Protein AF-A0A4Q4XWV5-F1 (afdb_monomer_lite)

pLDDT: mean 84.49, std 15.53, range [29.56, 97.56]

Sequence (227 aa):
MAELSQPHAQYDTQNEVMWFICVQKEPSWDQDRFQHEYQTVHANLTRVGHQHSGLPLNYVQFGAMDLPDPSNPGGDTGDGPWDFITGLHWPSTSVIWKSFQNPAYRETAGKHIFCRLDQKGVLAKRVGALGVVTERFVEHGNFVIHVFHRRGAEGDEVSAAWVEGRVKIVEGWTKRGGGPVRQYSVWKDITPEDTGAFFKDTQFTGGSWRLFTAVERDIGYIRRERT

Radius of gyration: 18.67 Å; chains: 1; bounding box: 42×53×62 Å

Secondary structure (DSSP, 8-state):
----PPP-SSS-SSS-EEEEEEE---TTS-HHHHHIIIIIIIHHHHHHHHHHH--SSEEEEEE--PPPBTTB-S--SSS---SEEEEEEES-HHHHHHHHH-HHHHHHTTS---S-SS-EEEEEEEEEEES-TT-SS--TTEEEEEEEEE--STT----HHHHHHHHHHHHHHHHTT-S-EEEEEEEEE---S-HHHHTTTSGGGGSB-SSEEEEEEEEEE------

Foldseek 3Di:
DDDPDDDDPQWDQAFKKKWKWQFAADPPDDPVLLCCLAVPVVVVVQVVVCVVPVPDVDKDKAQDDDDADPVCRDDPVVPDGGGIMMITIHRILVVVLVVLVDPVCLVCFPVDDNGDLAIEIFIWGWDDKDAPPPDPDADPQKDKDKDFAFDPDPPDADDNVNRVVVNVVVVVCVVVVHAQFRMKIKIAGPQRPPVCVSQPSHSNNNYHHRGGGIMIMTMGGPPDDDD

Structure (mmCIF, N/CA/C/O backbone):
data_AF-A0A4Q4XWV5-F1
#
_entry.id   AF-A0A4Q4XWV5-F1
#
loop_
_atom_site.group_PDB
_atom_site.id
_atom_site.type_symbol
_atom_site.label_atom_id
_atom_site.label_alt_id
_atom_site.label_comp_id
_atom_site.label_asym_id
_atom_site.label_entity_id
_atom_site.label_seq_id
_atom_site.pdbx_PDB_ins_code
_atom_site.Cartn_x
_atom_site.Cartn_y
_atom_site.Cartn_z
_atom_site.occupancy
_atom_site.B_iso_or_equiv
_atom_site.auth_seq_id
_atom_site.auth_comp_id
_atom_site.auth_asym_id
_atom_site.auth_atom_id
_atom_site.pdbx_PDB_model_num
ATOM 1 N N . MET A 1 1 ? -7.468 31.269 28.066 1.00 34.16 1 MET A N 1
ATOM 2 C CA . MET A 1 1 ? -6.969 30.825 26.751 1.00 34.16 1 MET A CA 1
ATOM 3 C C . MET A 1 1 ? -6.067 29.640 27.017 1.00 34.16 1 MET A C 1
ATOM 5 O O . MET A 1 1 ? -5.015 29.833 27.605 1.00 34.16 1 MET A O 1
ATOM 9 N N . ALA A 1 2 ? -6.545 28.427 26.745 1.00 32.88 2 ALA A N 1
ATOM 10 C CA . ALA A 1 2 ? -5.728 27.229 26.886 1.00 32.88 2 ALA A CA 1
ATOM 11 C C . ALA A 1 2 ? -4.808 27.148 25.666 1.00 32.88 2 ALA A C 1
ATOM 13 O O . ALA A 1 2 ? -5.284 27.255 24.535 1.00 32.88 2 ALA A O 1
ATOM 14 N N . GLU A 1 3 ? -3.505 27.033 25.904 1.00 29.56 3 GLU A N 1
ATOM 15 C CA . GLU A 1 3 ? -2.518 26.813 24.855 1.00 29.56 3 GLU A CA 1
ATOM 16 C C . GLU A 1 3 ? -2.875 25.535 24.092 1.00 29.56 3 GLU A C 1
ATOM 18 O O . GLU A 1 3 ? -2.935 24.440 24.652 1.00 29.56 3 GLU A O 1
ATOM 23 N N . LEU A 1 4 ? -3.146 25.694 22.798 1.00 36.03 4 LEU A N 1
ATOM 24 C CA . LEU A 1 4 ? -3.221 24.598 21.847 1.00 36.03 4 LEU A CA 1
ATOM 25 C C . LEU A 1 4 ? -1.823 23.980 21.763 1.00 36.03 4 LEU A C 1
ATOM 27 O O . LEU A 1 4 ? -0.952 24.499 21.064 1.00 36.03 4 LEU A O 1
ATOM 31 N N . SER A 1 5 ? -1.602 22.887 22.493 1.00 34.66 5 SER A N 1
ATOM 32 C CA . SER A 1 5 ? -0.430 22.035 22.314 1.00 34.66 5 SER A CA 1
ATOM 33 C C . SER A 1 5 ? -0.322 21.669 20.832 1.00 34.66 5 SER A C 1
ATOM 35 O O . SER A 1 5 ? -1.258 21.104 20.260 1.00 34.66 5 SER A O 1
ATOM 37 N N . GLN A 1 6 ? 0.790 22.040 20.204 1.00 31.86 6 GLN A N 1
ATOM 38 C CA . GLN A 1 6 ? 1.021 21.823 18.781 1.00 31.86 6 GLN A CA 1
ATOM 39 C C . GLN A 1 6 ? 0.846 20.341 18.398 1.00 31.86 6 GLN A C 1
ATOM 41 O O . GLN A 1 6 ? 1.382 19.467 19.082 1.00 31.86 6 GLN A O 1
ATOM 46 N N . PRO A 1 7 ? 0.151 20.025 17.293 1.00 43.62 7 PRO A N 1
ATOM 47 C CA . PRO A 1 7 ? 0.122 18.670 16.783 1.00 43.62 7 PRO A CA 1
ATOM 48 C C . PRO A 1 7 ? 1.394 18.315 15.990 1.00 43.62 7 PRO A C 1
ATOM 50 O O . PRO A 1 7 ? 1.758 19.009 15.047 1.00 43.62 7 PRO A O 1
ATOM 53 N N . HIS A 1 8 ? 1.928 17.126 16.280 1.00 45.53 8 HIS A N 1
ATOM 54 C CA . HIS A 1 8 ? 2.368 16.130 15.289 1.00 45.53 8 HIS A CA 1
ATOM 55 C C . HIS A 1 8 ? 3.642 16.379 14.459 1.00 45.53 8 HIS A C 1
ATOM 57 O O . HIS A 1 8 ? 3.578 16.857 13.332 1.00 45.53 8 HIS A O 1
ATOM 63 N N . ALA A 1 9 ? 4.764 15.814 14.919 1.00 53.59 9 ALA A N 1
ATOM 64 C CA . ALA A 1 9 ? 5.867 15.383 14.048 1.00 53.59 9 ALA A CA 1
ATOM 65 C C . ALA A 1 9 ? 6.034 13.845 14.019 1.00 53.59 9 ALA A C 1
ATOM 67 O O . ALA A 1 9 ? 7.131 13.350 13.804 1.00 53.59 9 ALA A O 1
ATOM 68 N N . GLN A 1 10 ? 4.971 13.070 14.281 1.00 78.19 10 GLN A N 1
ATOM 69 C CA . GLN A 1 10 ? 5.074 11.601 14.333 1.00 78.19 10 GLN A CA 1
ATOM 70 C C . GLN A 1 10 ? 4.951 10.936 12.951 1.00 78.19 10 GLN A C 1
ATOM 72 O O . GLN A 1 10 ? 5.535 9.881 12.726 1.00 78.19 10 GLN A O 1
ATOM 77 N N . TYR A 1 11 ? 4.203 11.538 12.021 1.00 90.00 11 TYR A N 1
ATOM 78 C CA . TYR A 1 11 ? 3.892 10.933 10.723 1.00 90.00 11 TYR A CA 1
ATOM 79 C C . TYR A 1 11 ? 4.130 11.918 9.582 1.00 90.00 11 TYR A C 1
ATOM 81 O O . TYR A 1 11 ? 3.866 13.113 9.723 1.00 90.00 11 TYR A O 1
ATOM 89 N N . ASP A 1 12 ? 4.600 11.398 8.449 1.00 90.50 12 ASP A N 1
ATOM 90 C CA . ASP A 1 12 ? 4.887 12.173 7.245 1.00 90.50 12 ASP A CA 1
ATOM 91 C C . ASP A 1 12 ? 3.637 12.919 6.748 1.00 90.50 12 ASP A C 1
ATOM 93 O O . ASP A 1 12 ? 2.521 12.389 6.754 1.00 90.50 12 ASP A O 1
ATOM 97 N N . THR A 1 13 ? 3.828 14.173 6.336 1.00 90.88 13 THR A N 1
ATOM 98 C CA . THR A 1 13 ? 2.759 15.071 5.874 1.00 90.88 13 THR A CA 1
ATOM 99 C C . THR A 1 13 ? 2.869 15.434 4.396 1.00 90.88 13 THR A C 1
ATOM 101 O O . THR A 1 13 ? 1.972 16.099 3.881 1.00 90.88 13 THR A O 1
ATOM 104 N N . GLN A 1 14 ? 3.940 15.019 3.716 1.00 88.50 14 GLN A N 1
ATOM 105 C CA . GLN A 1 14 ? 4.356 15.597 2.434 1.00 88.50 14 GLN A CA 1
ATOM 106 C C . GLN A 1 14 ? 4.334 14.600 1.278 1.00 88.50 14 GLN A C 1
ATOM 108 O O . GLN A 1 14 ? 4.144 14.999 0.131 1.00 88.50 14 GLN A O 1
ATOM 113 N N . ASN A 1 15 ? 4.558 13.321 1.559 1.00 89.94 15 ASN A N 1
ATOM 114 C CA . ASN A 1 15 ? 4.773 12.307 0.546 1.00 89.94 15 ASN A CA 1
ATOM 115 C C . ASN A 1 15 ? 3.513 11.473 0.348 1.00 89.94 15 ASN A C 1
ATOM 117 O O . ASN A 1 15 ? 3.018 10.860 1.293 1.00 89.94 15 ASN A O 1
ATOM 121 N N . GLU A 1 16 ? 3.050 11.384 -0.902 1.00 93.56 16 GLU A N 1
ATOM 122 C CA . GLU A 1 16 ? 1.995 10.442 -1.267 1.00 93.56 16 GLU A CA 1
ATOM 123 C C . GLU A 1 16 ? 2.400 9.007 -0.909 1.00 93.56 16 GLU A C 1
ATOM 125 O O . GLU A 1 16 ? 3.544 8.576 -1.095 1.00 93.56 16 GLU A O 1
ATOM 130 N N . VAL A 1 17 ? 1.414 8.254 -0.434 1.00 95.75 17 VAL A N 1
ATOM 131 C CA . VAL A 1 17 ? 1.567 6.881 0.039 1.00 95.75 17 VAL A CA 1
ATOM 132 C C . VAL A 1 17 ? 0.670 5.984 -0.789 1.00 95.75 17 VAL A C 1
ATOM 134 O O . VAL A 1 17 ? -0.499 6.304 -1.010 1.00 95.75 17 VAL A O 1
ATOM 137 N N . MET A 1 18 ? 1.190 4.835 -1.202 1.00 96.00 18 MET A N 1
ATOM 138 C CA . MET A 1 18 ? 0.342 3.697 -1.528 1.00 96.00 18 MET A CA 1
ATOM 139 C C . MET A 1 18 ? 0.400 2.711 -0.365 1.00 96.00 18 MET A C 1
ATOM 141 O O . MET A 1 18 ? 1.474 2.277 0.048 1.00 96.00 18 MET A O 1
ATOM 145 N N . TRP A 1 19 ? -0.766 2.377 0.173 1.00 97.25 19 TRP A N 1
ATOM 146 C CA . TRP A 1 19 ? -0.920 1.299 1.133 1.00 97.25 19 TRP A CA 1
ATOM 147 C C . TRP A 1 19 ? -1.291 0.028 0.380 1.00 97.25 19 TRP A C 1
ATOM 149 O O . TRP A 1 19 ? -2.380 -0.064 -0.190 1.00 97.25 19 TRP A O 1
ATOM 159 N N . PHE A 1 20 ? -0.358 -0.919 0.352 1.00 96.75 20 PHE A N 1
ATOM 160 C CA . PHE A 1 20 ? -0.557 -2.246 -0.211 1.00 96.75 20 PHE A CA 1
ATOM 161 C C . PHE A 1 20 ? -0.999 -3.200 0.892 1.00 96.75 20 PHE A C 1
ATOM 163 O O . PHE A 1 20 ? -0.357 -3.269 1.942 1.00 96.75 20 PHE A O 1
ATOM 170 N N . ILE A 1 21 ? -2.067 -3.948 0.641 1.00 95.56 21 ILE A N 1
ATOM 171 C CA . ILE A 1 21 ? -2.603 -4.953 1.557 1.00 95.56 21 ILE A CA 1
ATOM 172 C C . ILE A 1 21 ? -2.738 -6.259 0.778 1.00 95.56 21 ILE A C 1
ATOM 174 O O . ILE A 1 21 ? -3.503 -6.326 -0.181 1.00 95.56 21 ILE A O 1
ATOM 178 N N . CYS A 1 22 ? -1.993 -7.281 1.179 1.00 93.75 22 CYS A N 1
ATOM 179 C CA . CYS A 1 22 ? -2.180 -8.655 0.740 1.00 93.75 22 CYS A CA 1
ATOM 180 C C . CYS A 1 22 ? -3.321 -9.263 1.549 1.00 93.75 22 CYS A C 1
ATOM 182 O O . CYS A 1 22 ? -3.310 -9.193 2.778 1.00 93.75 22 CYS A O 1
ATOM 184 N N . VAL A 1 23 ? -4.317 -9.801 0.854 1.00 93.19 23 VAL A N 1
ATOM 185 C CA . VAL A 1 23 ? -5.623 -10.127 1.422 1.00 93.19 23 VAL A CA 1
ATOM 186 C C . VAL A 1 23 ? -5.894 -11.606 1.274 1.00 93.19 23 VAL A C 1
ATOM 188 O O . VAL A 1 23 ? -5.779 -12.156 0.179 1.00 93.19 23 VAL A O 1
ATOM 191 N N . GLN A 1 24 ? -6.334 -12.211 2.370 1.00 92.50 24 GLN A N 1
ATOM 192 C CA . GLN A 1 24 ? -6.851 -13.574 2.385 1.00 92.50 24 GLN A CA 1
ATOM 193 C C . GLN A 1 24 ? -8.289 -13.646 2.870 1.00 92.50 24 GLN A C 1
ATOM 195 O O . GLN A 1 24 ? -8.706 -12.918 3.783 1.00 92.50 24 GLN A O 1
ATOM 200 N N . LYS A 1 25 ? -9.018 -14.587 2.282 1.00 93.25 25 LYS A N 1
ATOM 201 C CA . LYS A 1 25 ? -10.363 -14.981 2.662 1.00 93.25 25 LYS A CA 1
ATOM 202 C C . LYS A 1 25 ? -10.404 -15.462 4.108 1.00 93.25 25 LYS A C 1
ATOM 204 O O . LYS A 1 25 ? -9.542 -16.206 4.572 1.00 93.25 25 LYS A O 1
ATOM 209 N N . GLU A 1 26 ? -11.470 -15.083 4.800 1.00 91.81 26 GLU A N 1
ATOM 210 C CA . GLU A 1 26 ? -11.827 -15.653 6.097 1.00 91.81 26 GLU A CA 1
ATOM 211 C C . GLU A 1 26 ? -11.992 -17.190 5.982 1.00 91.81 26 GLU A C 1
ATOM 213 O O . GLU A 1 26 ? -12.783 -17.652 5.151 1.00 91.81 26 GLU A O 1
ATOM 218 N N . PRO A 1 27 ? -11.263 -18.012 6.768 1.00 91.19 27 PRO A N 1
ATOM 219 C CA . PRO A 1 27 ? -11.265 -19.469 6.611 1.00 91.19 27 PRO A CA 1
ATOM 220 C C . PRO A 1 27 ? -12.654 -20.110 6.622 1.00 91.19 27 PRO A C 1
ATOM 222 O O . PRO A 1 27 ? -12.888 -21.068 5.889 1.00 91.19 27 PRO A O 1
ATOM 225 N N . SER A 1 28 ? -13.579 -19.561 7.413 1.00 93.00 28 SER A N 1
ATOM 226 C CA . SER A 1 28 ? -14.946 -20.077 7.544 1.00 93.00 28 SER A CA 1
ATOM 227 C C . SER A 1 28 ? -15.879 -19.758 6.366 1.00 93.00 28 SER A C 1
ATOM 229 O O . SER A 1 28 ? -17.009 -20.246 6.341 1.00 93.00 28 SER A O 1
ATOM 231 N N . TRP A 1 29 ? -15.460 -18.932 5.406 1.00 94.44 29 TRP A N 1
ATOM 232 C CA . TRP A 1 29 ? -16.305 -18.504 4.288 1.00 94.44 29 TRP A CA 1
ATOM 233 C C . TRP A 1 29 ? -16.085 -19.347 3.035 1.00 94.44 29 TRP A C 1
ATOM 235 O O . TRP A 1 29 ? -14.966 -19.770 2.748 1.00 94.44 29 TRP A O 1
ATOM 245 N N . ASP A 1 30 ? -17.135 -19.532 2.239 1.00 95.38 30 ASP A N 1
ATOM 246 C CA . ASP A 1 30 ? -16.991 -19.985 0.856 1.00 95.38 30 ASP A CA 1
ATOM 247 C C . ASP A 1 30 ? -16.480 -18.853 -0.060 1.00 95.38 30 ASP A C 1
ATOM 249 O O . ASP A 1 30 ? -16.389 -17.683 0.336 1.00 95.38 30 ASP A O 1
ATOM 253 N N . GLN A 1 31 ? -16.080 -19.219 -1.280 1.00 92.56 31 GLN A N 1
ATOM 254 C CA . GLN A 1 31 ? -15.479 -18.277 -2.224 1.00 92.56 31 GLN A CA 1
ATOM 255 C C . GLN A 1 31 ? -16.477 -17.224 -2.721 1.00 92.56 31 GLN A C 1
ATOM 257 O O . GLN A 1 31 ? -16.101 -16.061 -2.859 1.00 92.56 31 GLN A O 1
ATOM 262 N N . ASP A 1 32 ? -17.732 -17.609 -2.956 1.00 95.25 32 ASP A N 1
ATOM 263 C CA . ASP A 1 32 ? -18.760 -16.722 -3.507 1.00 95.25 32 ASP A CA 1
ATOM 264 C C . ASP A 1 32 ? -19.123 -15.624 -2.506 1.00 95.25 32 ASP A C 1
ATOM 266 O O . ASP A 1 32 ? -19.151 -14.436 -2.846 1.00 95.25 32 ASP A O 1
ATOM 270 N N . ARG A 1 33 ? -19.317 -16.001 -1.239 1.00 95.31 33 ARG A N 1
ATOM 271 C CA . ARG A 1 33 ? -19.510 -15.064 -0.136 1.00 95.31 33 ARG A CA 1
ATOM 272 C C . ARG A 1 33 ? -18.328 -14.118 -0.027 1.00 95.31 33 ARG A C 1
ATOM 274 O O . ARG A 1 33 ? -18.531 -12.914 0.097 1.00 95.31 33 ARG A O 1
ATOM 281 N N . PHE A 1 34 ? -17.104 -14.637 -0.070 1.00 95.44 34 PHE A N 1
ATOM 282 C CA . PHE A 1 34 ? -15.922 -13.793 0.039 1.00 95.44 34 PHE A CA 1
ATOM 283 C C . PHE A 1 34 ? -15.809 -12.792 -1.110 1.00 95.44 34 PHE A C 1
ATOM 285 O O . PHE A 1 34 ? -15.604 -11.608 -0.856 1.00 95.44 34 PHE A O 1
ATOM 292 N N . GLN A 1 35 ? -16.002 -13.228 -2.355 1.00 94.62 35 GLN A N 1
ATOM 293 C CA . GLN A 1 35 ? -16.008 -12.322 -3.503 1.00 94.62 35 GLN A CA 1
ATOM 294 C C . GLN A 1 35 ? -17.105 -11.262 -3.374 1.00 94.62 35 GLN A C 1
ATOM 296 O O . GLN A 1 35 ? -16.848 -10.085 -3.631 1.00 94.62 35 GLN A O 1
ATOM 301 N N . HIS A 1 36 ? -18.303 -11.637 -2.921 1.00 94.38 36 HIS A N 1
ATOM 302 C CA . HIS A 1 36 ? -19.385 -10.683 -2.698 1.00 94.38 36 HIS A CA 1
ATOM 303 C C . HIS A 1 36 ? -19.033 -9.648 -1.617 1.00 94.38 36 HIS A C 1
ATOM 305 O O . HIS A 1 36 ? -19.065 -8.442 -1.873 1.00 94.38 36 HIS A O 1
ATOM 311 N N . GLU A 1 37 ? -18.644 -10.098 -0.427 1.00 94.38 37 GLU A N 1
ATOM 312 C CA . GLU A 1 37 ? -18.301 -9.218 0.695 1.00 94.38 37 GLU A CA 1
ATOM 313 C C . GLU A 1 37 ? -17.099 -8.324 0.363 1.00 94.38 37 GLU A C 1
ATOM 315 O O . GLU A 1 37 ? -17.112 -7.121 0.635 1.00 94.38 37 GLU A O 1
ATOM 320 N N . TYR A 1 38 ? -16.074 -8.879 -0.288 1.00 94.56 38 TYR A N 1
ATOM 321 C CA . TYR A 1 38 ? -14.846 -8.155 -0.588 1.00 94.56 38 TYR A CA 1
ATOM 322 C C . TYR A 1 38 ? -14.984 -7.234 -1.804 1.00 94.56 38 TYR A C 1
ATOM 324 O O . TYR A 1 38 ? -14.705 -6.041 -1.712 1.00 94.56 38 TYR A O 1
ATOM 332 N N . GLN A 1 39 ? -15.429 -7.737 -2.954 1.00 94.62 39 GLN A N 1
ATOM 333 C CA . GLN A 1 39 ? -15.446 -6.950 -4.194 1.00 94.62 39 GLN A CA 1
ATOM 334 C C . GLN A 1 39 ? -16.709 -6.102 -4.363 1.00 94.62 39 GLN A C 1
ATOM 336 O O . GLN A 1 39 ? -16.687 -5.132 -5.116 1.00 94.62 39 GLN A O 1
ATOM 341 N N . THR A 1 40 ? -17.808 -6.441 -3.679 1.00 93.31 40 THR A N 1
ATOM 342 C CA . THR A 1 40 ? -19.066 -5.681 -3.778 1.00 93.31 40 THR A CA 1
ATOM 343 C C . THR A 1 40 ? -19.291 -4.821 -2.543 1.00 93.31 40 THR A C 1
ATOM 345 O O . THR A 1 40 ? -19.310 -3.593 -2.647 1.00 93.31 40 THR A O 1
ATOM 348 N N . VAL A 1 41 ? -19.448 -5.435 -1.366 1.00 93.12 41 VAL A N 1
ATOM 349 C CA . VAL A 1 41 ? -19.844 -4.707 -0.148 1.00 93.12 41 VAL A CA 1
ATOM 350 C C . VAL A 1 41 ? -18.732 -3.759 0.304 1.00 93.12 41 VAL A C 1
ATOM 352 O O . VAL A 1 41 ? -18.966 -2.555 0.433 1.00 93.12 41 VAL A O 1
ATOM 355 N N . HIS A 1 42 ? -17.510 -4.265 0.477 1.00 92.56 42 HIS A N 1
ATOM 356 C CA . HIS A 1 42 ? -16.374 -3.466 0.936 1.00 92.56 42 HIS A CA 1
ATOM 357 C C . HIS A 1 42 ? -15.987 -2.367 -0.064 1.00 92.56 42 HIS A C 1
ATOM 359 O O . HIS A 1 42 ? -15.808 -1.212 0.330 1.00 92.56 42 HIS A O 1
ATOM 365 N N . ALA A 1 43 ? -15.940 -2.681 -1.363 1.00 91.81 43 ALA A N 1
ATOM 366 C CA . ALA A 1 43 ? -15.679 -1.684 -2.400 1.00 91.81 43 ALA A CA 1
ATOM 367 C C . ALA A 1 43 ? -16.738 -0.566 -2.405 1.00 91.81 43 ALA A C 1
ATOM 369 O O . ALA A 1 43 ? -16.401 0.617 -2.507 1.00 91.81 43 ALA A O 1
ATOM 370 N N . ASN A 1 44 ? -18.019 -0.914 -2.237 1.00 91.94 44 ASN A N 1
ATOM 371 C CA . ASN A 1 44 ? -19.099 0.066 -2.172 1.00 91.94 44 ASN A CA 1
ATOM 372 C C . ASN A 1 44 ? -19.019 0.943 -0.913 1.00 91.94 44 ASN A C 1
ATOM 374 O O . ASN A 1 44 ? -19.221 2.154 -1.004 1.00 91.94 44 ASN A O 1
ATOM 378 N N . LEU A 1 45 ? -18.683 0.367 0.244 1.00 89.69 45 LEU A N 1
ATOM 379 C CA . LEU A 1 45 ? -18.473 1.131 1.478 1.00 89.69 45 LEU A CA 1
ATOM 380 C C . LEU A 1 45 ? -17.299 2.104 1.343 1.00 89.69 45 LEU A C 1
ATOM 382 O O . LEU A 1 45 ? -17.443 3.277 1.689 1.00 89.69 45 LEU A O 1
ATOM 386 N N . THR A 1 46 ? -16.178 1.668 0.759 1.00 89.94 46 THR A N 1
ATOM 387 C CA . THR A 1 46 ? -15.047 2.559 0.467 1.00 89.94 46 THR A CA 1
ATOM 388 C C . THR A 1 46 ? -15.443 3.674 -0.502 1.00 89.94 46 THR A C 1
ATOM 390 O O . THR A 1 46 ? -15.093 4.832 -0.280 1.00 89.94 46 THR A O 1
ATOM 393 N N . ARG A 1 47 ? -16.230 3.366 -1.542 1.00 91.25 47 ARG A N 1
ATOM 394 C CA . ARG A 1 47 ? -16.744 4.363 -2.494 1.00 91.25 47 ARG A CA 1
ATOM 395 C C . ARG A 1 47 ? -17.612 5.418 -1.804 1.00 91.25 47 ARG A C 1
ATOM 397 O O . ARG A 1 47 ? -17.432 6.607 -2.058 1.00 91.25 47 ARG A O 1
ATOM 404 N N . VAL A 1 48 ? -18.540 5.006 -0.941 1.00 89.56 48 VAL A N 1
ATOM 405 C CA . VAL A 1 48 ? -19.392 5.931 -0.172 1.00 89.56 48 VAL A CA 1
ATOM 406 C C . VAL A 1 48 ? -18.544 6.771 0.789 1.00 89.56 48 VAL A C 1
ATOM 408 O O . VAL A 1 48 ? -18.693 7.990 0.832 1.00 89.56 48 VAL A O 1
ATOM 411 N N . GLY A 1 49 ? -17.586 6.159 1.491 1.00 87.00 49 GLY A N 1
ATOM 412 C CA . GLY A 1 49 ? -16.638 6.878 2.350 1.00 87.00 49 GLY A CA 1
ATOM 413 C C . GLY A 1 49 ? -15.826 7.938 1.593 1.00 87.00 49 GLY A C 1
ATOM 414 O O . GLY A 1 49 ? -15.673 9.067 2.073 1.00 87.00 49 GLY A O 1
ATOM 415 N N . HIS A 1 50 ? -15.382 7.619 0.375 1.00 89.94 50 HIS A N 1
ATOM 416 C CA . HIS A 1 50 ? -14.706 8.566 -0.511 1.00 89.94 50 HIS A CA 1
ATOM 417 C C . HIS A 1 50 ? -15.615 9.728 -0.923 1.00 89.94 50 HIS A C 1
ATOM 419 O O . HIS A 1 50 ? -15.180 10.873 -0.882 1.00 89.94 50 HIS A O 1
ATOM 425 N N . GLN A 1 51 ? -16.885 9.478 -1.255 1.00 90.12 51 GLN A N 1
ATOM 426 C CA . GLN A 1 51 ? -17.832 10.547 -1.610 1.00 90.12 51 GLN A CA 1
ATOM 427 C C . GLN A 1 51 ? -18.022 11.576 -0.487 1.00 90.12 51 GLN A C 1
ATOM 429 O O . GLN A 1 51 ? -18.266 12.747 -0.770 1.00 90.12 51 GLN A O 1
ATOM 434 N N . HIS A 1 52 ? -17.884 11.160 0.772 1.00 86.25 52 HIS A N 1
ATOM 435 C CA . HIS A 1 52 ? -18.014 12.052 1.923 1.00 86.25 52 HIS A CA 1
ATOM 436 C C . HIS A 1 52 ? -16.715 12.761 2.315 1.00 86.25 52 HIS A C 1
ATOM 438 O O . HIS A 1 52 ? -16.766 13.885 2.807 1.00 86.25 52 HIS A O 1
ATOM 444 N N . SER A 1 53 ? -15.560 12.116 2.137 1.00 87.88 53 SER A N 1
ATOM 445 C CA . SER A 1 53 ? -14.280 12.605 2.676 1.00 87.88 53 SER A CA 1
ATOM 446 C C . SER A 1 53 ? -13.258 13.032 1.621 1.00 87.88 53 SER A C 1
ATOM 448 O O . SER A 1 53 ? -12.257 13.657 1.964 1.00 87.88 53 SER A O 1
ATOM 450 N N . GLY A 1 54 ? -13.466 12.667 0.354 1.00 90.06 54 GLY A N 1
ATOM 451 C CA . GLY A 1 54 ? -12.458 12.756 -0.705 1.00 90.06 54 GLY A CA 1
ATOM 452 C C . GLY A 1 54 ? -11.283 11.783 -0.529 1.00 90.06 54 GLY A C 1
ATOM 453 O O . GLY A 1 54 ? -10.294 11.888 -1.255 1.00 90.06 54 GLY A O 1
ATOM 454 N N . LEU A 1 55 ? -11.362 10.853 0.432 1.00 91.94 55 LEU A N 1
ATOM 455 C CA . LEU A 1 55 ? -10.293 9.928 0.806 1.00 91.94 55 LEU A CA 1
ATOM 456 C C . LEU A 1 55 ? -10.791 8.469 0.853 1.00 91.94 55 LEU A C 1
ATOM 458 O O . LEU A 1 55 ? -11.946 8.235 1.208 1.00 91.94 55 LEU A O 1
ATOM 462 N N . PRO A 1 56 ? -9.943 7.472 0.531 1.00 92.50 56 PRO A N 1
ATOM 463 C CA . PRO A 1 56 ? -8.602 7.601 -0.060 1.00 92.50 56 PRO A CA 1
ATOM 464 C C . PRO A 1 56 ? -8.644 8.282 -1.439 1.00 92.50 56 PRO A C 1
ATOM 466 O O . PRO A 1 56 ? -9.700 8.351 -2.060 1.00 92.50 56 PRO A O 1
ATOM 469 N N . LEU A 1 57 ? -7.506 8.774 -1.940 1.00 92.50 57 LEU A N 1
ATOM 470 C CA . LEU A 1 57 ? -7.412 9.377 -3.282 1.00 92.50 57 LEU A CA 1
ATOM 471 C C . LEU A 1 57 ? -7.717 8.368 -4.393 1.00 92.50 57 LEU A C 1
ATOM 473 O O . LEU A 1 57 ? -8.099 8.754 -5.497 1.00 92.50 57 LEU A O 1
ATOM 477 N N . ASN A 1 58 ? -7.473 7.089 -4.114 1.00 90.75 58 ASN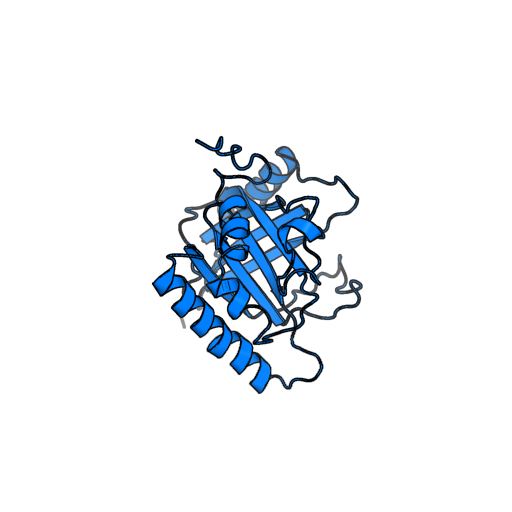 A N 1
ATOM 478 C CA . ASN A 1 58 ? -7.879 5.977 -4.951 1.00 90.75 58 ASN A CA 1
ATOM 479 C C . ASN A 1 58 ? -7.965 4.679 -4.133 1.00 90.75 58 ASN A C 1
ATOM 481 O O . ASN A 1 58 ? -7.233 4.516 -3.154 1.00 90.75 58 ASN A O 1
ATOM 485 N N . TYR A 1 59 ? -8.808 3.755 -4.583 1.00 91.88 59 TYR A N 1
ATOM 486 C CA . TYR A 1 59 ? -8.976 2.409 -4.054 1.00 91.88 59 TYR A CA 1
ATOM 487 C C . TYR A 1 59 ? -9.085 1.410 -5.209 1.00 91.88 59 TYR A C 1
ATOM 489 O O . TYR A 1 59 ? -9.903 1.591 -6.111 1.00 91.88 59 TYR A O 1
ATOM 497 N N . VAL A 1 60 ? -8.275 0.353 -5.180 1.00 90.50 60 VAL A N 1
ATOM 498 C CA . VAL A 1 60 ? -8.288 -0.700 -6.200 1.00 90.50 60 VAL A CA 1
ATOM 499 C C . VAL A 1 60 ? -8.039 -2.068 -5.572 1.00 90.50 60 VAL A C 1
ATOM 501 O O . VAL A 1 60 ? -7.214 -2.199 -4.670 1.00 90.50 60 VAL A O 1
ATOM 504 N N . GLN A 1 61 ? -8.748 -3.078 -6.074 1.00 91.81 61 GLN A N 1
ATOM 505 C CA . GLN A 1 61 ? -8.600 -4.482 -5.696 1.00 91.81 61 GLN A CA 1
ATOM 506 C C . GLN A 1 61 ? -8.116 -5.272 -6.912 1.00 91.81 61 GLN A C 1
ATOM 508 O O . GLN A 1 61 ? -8.721 -5.208 -7.983 1.00 91.81 61 GLN A O 1
ATOM 513 N N . PHE A 1 62 ? -7.039 -6.027 -6.743 1.00 89.00 62 PHE A N 1
ATOM 514 C CA . PHE A 1 62 ? -6.468 -6.900 -7.760 1.00 89.00 62 PHE A CA 1
ATOM 515 C C . PHE A 1 62 ? -6.686 -8.343 -7.332 1.00 89.00 62 PHE A C 1
ATOM 517 O O . PHE A 1 62 ? -6.234 -8.712 -6.252 1.00 89.00 62 PHE A O 1
ATOM 524 N N . GLY A 1 63 ? -7.354 -9.154 -8.156 1.00 89.12 63 GLY A N 1
ATOM 525 C CA . GLY A 1 63 ? -7.347 -10.604 -7.949 1.00 89.12 63 GLY A CA 1
ATOM 526 C C . GLY A 1 63 ? -5.904 -11.095 -7.983 1.00 89.12 63 GLY A C 1
ATOM 527 O O . GLY A 1 63 ? -5.170 -10.766 -8.919 1.00 89.12 63 GLY A O 1
ATOM 528 N N . ALA A 1 64 ? -5.480 -11.795 -6.937 1.00 87.50 64 ALA A N 1
ATOM 529 C CA . ALA A 1 64 ? -4.109 -12.249 -6.812 1.00 87.50 64 ALA A CA 1
ATOM 530 C C . ALA A 1 64 ? -3.962 -13.658 -7.390 1.00 87.50 64 ALA A C 1
ATOM 532 O O . ALA A 1 64 ? -4.826 -14.522 -7.255 1.00 87.50 64 ALA A O 1
ATOM 533 N N . MET A 1 65 ? -2.840 -13.865 -8.064 1.00 82.88 65 MET A N 1
ATOM 534 C CA . MET A 1 65 ? -2.365 -15.172 -8.475 1.00 82.88 65 MET A CA 1
ATOM 535 C C . MET A 1 65 ? -0.879 -15.189 -8.165 1.00 82.88 65 MET A C 1
ATOM 537 O O . MET A 1 65 ? -0.123 -14.388 -8.720 1.00 82.88 65 MET A O 1
ATOM 541 N N . ASP A 1 66 ? -0.471 -16.080 -7.268 1.00 76.38 66 ASP A N 1
ATOM 542 C CA . ASP A 1 66 ? 0.940 -16.253 -6.963 1.00 76.38 66 ASP A CA 1
ATOM 543 C C . ASP A 1 66 ? 1.645 -16.830 -8.192 1.00 76.38 66 ASP A C 1
ATOM 545 O O . ASP A 1 66 ? 1.270 -17.881 -8.717 1.00 76.38 66 ASP A O 1
ATOM 549 N N . LEU A 1 67 ? 2.669 -16.122 -8.666 1.00 73.69 67 LEU A N 1
ATOM 550 C CA . LEU A 1 67 ? 3.547 -16.623 -9.713 1.00 73.69 67 LEU A CA 1
ATOM 551 C C . LEU A 1 67 ? 4.581 -17.545 -9.055 1.00 73.69 67 LEU A C 1
ATOM 553 O O . LEU A 1 67 ? 5.347 -17.068 -8.214 1.00 73.69 67 LEU A O 1
ATOM 557 N N . PRO A 1 68 ? 4.621 -18.846 -9.401 1.00 66.88 68 PRO A N 1
ATOM 558 C CA . PRO A 1 68 ? 5.596 -19.759 -8.825 1.00 66.88 68 PRO A CA 1
ATOM 559 C C . PRO A 1 68 ? 7.011 -19.304 -9.178 1.00 66.88 68 PRO A C 1
ATOM 561 O O . PRO A 1 68 ? 7.343 -19.160 -10.355 1.00 66.88 68 PRO A O 1
ATOM 564 N N . ASP A 1 69 ? 7.855 -19.120 -8.169 1.00 66.06 69 ASP A N 1
ATOM 565 C CA . ASP A 1 69 ? 9.281 -18.876 -8.350 1.00 66.06 69 ASP A CA 1
ATOM 566 C C . ASP A 1 69 ? 10.055 -20.120 -7.880 1.00 66.06 69 ASP A C 1
ATOM 568 O O . ASP A 1 69 ? 10.065 -20.420 -6.691 1.00 66.06 69 ASP A O 1
ATOM 572 N N . PRO A 1 70 ? 10.715 -20.879 -8.771 1.00 61.81 70 PRO A N 1
ATOM 573 C CA . PRO A 1 70 ? 11.502 -22.050 -8.378 1.00 61.81 70 PRO A CA 1
ATOM 574 C C . PRO A 1 70 ? 12.693 -21.712 -7.470 1.00 61.81 70 PRO A C 1
ATOM 576 O O . PRO A 1 70 ? 13.169 -22.579 -6.741 1.00 61.81 70 PRO A O 1
ATOM 579 N N . SER A 1 71 ? 13.192 -20.472 -7.529 1.00 61.59 71 SER A N 1
ATOM 580 C CA . SER A 1 71 ? 14.278 -19.968 -6.676 1.00 61.59 71 SER A CA 1
ATOM 581 C C . SER A 1 71 ? 13.783 -19.439 -5.327 1.00 61.59 71 SER A C 1
ATOM 583 O O . SER A 1 71 ? 14.570 -19.235 -4.404 1.00 61.59 71 SER A O 1
ATOM 585 N N . ASN A 1 72 ? 12.467 -19.284 -5.205 1.00 57.66 72 ASN A N 1
ATOM 586 C CA . ASN A 1 72 ? 11.748 -18.941 -3.993 1.00 57.66 72 ASN A CA 1
ATOM 587 C C . ASN A 1 72 ? 10.498 -19.836 -3.927 1.00 57.66 72 ASN A C 1
ATOM 589 O O . ASN A 1 72 ? 9.384 -19.329 -4.106 1.00 57.66 72 ASN A O 1
ATOM 593 N N . PRO A 1 73 ? 10.686 -21.172 -3.789 1.00 51.75 73 PRO A N 1
ATOM 594 C CA . PRO A 1 73 ? 9.596 -22.138 -3.838 1.00 51.75 73 PRO A CA 1
ATOM 595 C C . PRO A 1 73 ? 8.554 -21.683 -2.829 1.00 51.75 73 PRO A C 1
ATOM 597 O O . PRO A 1 73 ? 8.851 -21.538 -1.645 1.00 51.75 73 PRO A O 1
ATOM 600 N N . GLY A 1 74 ? 7.384 -21.315 -3.346 1.00 45.91 74 GLY A N 1
ATOM 601 C CA . GLY A 1 74 ? 6.429 -20.506 -2.613 1.00 45.91 74 GLY A CA 1
ATOM 602 C C . GLY A 1 74 ? 6.148 -21.037 -1.210 1.00 45.91 74 GLY A C 1
ATOM 603 O O . GLY A 1 74 ? 5.940 -22.227 -1.006 1.00 45.91 74 GLY A O 1
ATOM 604 N N . GLY A 1 75 ? 6.066 -20.101 -0.268 1.00 46.91 75 GLY A N 1
ATOM 605 C CA . GLY A 1 75 ? 5.120 -20.232 0.831 1.00 46.91 75 GLY A CA 1
ATOM 606 C C . GLY A 1 75 ? 5.561 -21.090 2.009 1.00 46.91 75 GLY A C 1
ATOM 607 O O . GLY A 1 75 ? 4.905 -22.070 2.324 1.00 46.91 75 GLY A O 1
ATOM 608 N N . ASP A 1 76 ? 6.554 -20.623 2.764 1.00 45.62 76 ASP A N 1
ATOM 609 C CA . ASP A 1 76 ? 6.578 -20.870 4.212 1.00 45.62 76 ASP A CA 1
ATOM 610 C C . ASP A 1 76 ? 6.507 -19.546 4.983 1.00 45.62 76 ASP A C 1
ATOM 612 O O . ASP A 1 76 ? 7.335 -19.209 5.822 1.00 45.62 76 ASP A O 1
ATOM 616 N N . THR A 1 77 ? 5.527 -18.709 4.633 1.00 51.38 77 THR A N 1
ATOM 617 C CA . THR A 1 77 ? 5.009 -17.753 5.624 1.00 51.38 77 THR A CA 1
ATOM 618 C C . THR A 1 77 ? 3.963 -18.410 6.525 1.00 51.38 77 THR A C 1
ATOM 620 O O . THR A 1 77 ? 3.483 -17.762 7.447 1.00 51.38 77 THR A O 1
ATOM 623 N N . GLY A 1 78 ? 3.610 -19.676 6.259 1.00 56.31 78 GLY A N 1
ATOM 624 C CA . GLY A 1 78 ? 2.554 -20.416 6.944 1.00 56.31 78 GLY A CA 1
ATOM 625 C C . GLY A 1 78 ? 1.127 -20.041 6.526 1.00 56.31 78 GLY A C 1
ATOM 626 O O . GLY A 1 78 ? 0.192 -20.709 6.956 1.00 56.31 78 GLY A O 1
ATOM 627 N N . ASP A 1 79 ? 0.925 -19.011 5.690 1.00 62.78 79 ASP A N 1
ATOM 628 C CA . ASP A 1 79 ? -0.419 -18.439 5.490 1.00 62.78 79 ASP A CA 1
ATOM 629 C C . ASP A 1 79 ? -1.164 -18.944 4.247 1.00 62.78 79 ASP A C 1
ATOM 631 O O . ASP A 1 79 ? -2.370 -18.742 4.160 1.00 62.78 79 ASP A O 1
ATOM 635 N N . GLY A 1 80 ? -0.506 -19.614 3.296 1.00 72.25 80 GLY A N 1
ATOM 636 C CA . GLY A 1 80 ? -1.118 -19.989 2.011 1.00 72.25 80 GLY A CA 1
ATOM 637 C C . GLY A 1 80 ? -1.148 -18.842 0.981 1.00 72.25 80 GLY A C 1
ATOM 638 O O . GLY A 1 80 ? -0.532 -17.801 1.215 1.00 72.25 80 GLY A O 1
ATOM 639 N N . PRO A 1 81 ? -1.805 -19.035 -0.179 1.00 81.50 81 PRO A N 1
ATOM 640 C CA . PRO A 1 81 ? -1.828 -18.041 -1.252 1.00 81.50 81 PRO A CA 1
ATOM 641 C C . PRO A 1 81 ? -2.655 -16.802 -0.887 1.00 81.50 81 PRO A C 1
ATOM 643 O O . PRO A 1 81 ? -3.590 -16.877 -0.084 1.00 81.50 81 PRO A O 1
ATOM 646 N N . TRP A 1 82 ? -2.330 -15.661 -1.499 1.00 88.81 82 TRP A N 1
ATOM 647 C CA . TRP A 1 82 ? -3.138 -14.440 -1.399 1.00 88.81 82 TRP A CA 1
ATOM 648 C C . TRP A 1 82 ? -4.318 -14.507 -2.369 1.00 88.81 82 TRP A C 1
ATOM 650 O O . TRP A 1 82 ? -4.150 -14.908 -3.518 1.00 88.81 82 TRP A O 1
ATOM 660 N N . ASP A 1 83 ? -5.500 -14.068 -1.937 1.00 91.88 83 ASP A N 1
ATOM 661 C CA . ASP A 1 83 ? -6.679 -13.997 -2.807 1.00 91.88 83 ASP A CA 1
ATOM 662 C C . ASP A 1 83 ? -6.757 -12.664 -3.562 1.00 91.88 83 ASP A C 1
ATOM 664 O O . ASP A 1 83 ? -7.151 -12.609 -4.729 1.00 91.88 83 ASP A O 1
ATOM 668 N N . PHE A 1 84 ? -6.382 -11.569 -2.894 1.00 93.38 84 PHE A N 1
ATOM 669 C CA . PHE A 1 84 ? -6.374 -10.228 -3.472 1.00 93.38 84 PHE A CA 1
ATOM 670 C C . PHE A 1 84 ? -5.163 -9.418 -3.011 1.00 93.38 84 PHE A C 1
ATOM 672 O O . PHE A 1 84 ? -4.635 -9.619 -1.920 1.00 93.38 84 PHE A O 1
ATOM 679 N N . ILE A 1 85 ? -4.771 -8.435 -3.819 1.00 93.44 85 ILE A N 1
ATOM 680 C CA . ILE A 1 85 ? -3.957 -7.299 -3.384 1.00 93.44 85 ILE A CA 1
ATOM 681 C C . ILE A 1 85 ? -4.829 -6.049 -3.456 1.00 93.44 85 ILE A C 1
ATOM 683 O O . ILE A 1 85 ? -5.391 -5.743 -4.506 1.00 93.44 85 ILE A O 1
ATOM 687 N N . THR A 1 86 ? -4.911 -5.295 -2.369 1.00 94.69 86 THR A N 1
ATOM 688 C CA . THR A 1 86 ? -5.588 -3.998 -2.337 1.00 94.69 86 THR A CA 1
ATOM 689 C C . THR A 1 86 ? -4.570 -2.875 -2.290 1.00 94.69 86 THR A C 1
ATOM 691 O O . THR A 1 86 ? -3.634 -2.904 -1.494 1.00 94.69 86 THR A O 1
ATOM 694 N N . GLY A 1 87 ? -4.757 -1.881 -3.155 1.00 94.50 87 GLY A N 1
ATOM 695 C CA . GLY A 1 87 ? -3.974 -0.653 -3.184 1.00 94.50 87 GLY A CA 1
ATOM 696 C C . GLY A 1 87 ? -4.840 0.542 -2.807 1.00 94.50 87 GLY A C 1
ATOM 697 O O . GLY A 1 87 ? -5.822 0.837 -3.492 1.00 94.50 87 GLY A O 1
ATOM 698 N N . LEU A 1 88 ? -4.463 1.262 -1.750 1.00 95.06 88 LEU A N 1
ATOM 699 C CA . LEU A 1 88 ? -5.079 2.540 -1.393 1.00 95.06 88 LEU A CA 1
ATOM 700 C C . LEU A 1 88 ? -4.072 3.670 -1.570 1.00 95.06 88 LEU A C 1
ATOM 702 O O . LEU A 1 88 ? -3.008 3.657 -0.955 1.00 95.06 88 LEU A O 1
ATOM 706 N N . HIS A 1 89 ? -4.414 4.673 -2.373 1.00 94.50 89 HIS A N 1
ATOM 707 C CA . HIS A 1 89 ? -3.601 5.881 -2.484 1.00 94.50 89 HIS A CA 1
ATOM 708 C C . HIS A 1 89 ? -4.033 6.923 -1.464 1.00 94.50 89 HIS A C 1
ATOM 710 O O . HIS A 1 89 ? -5.210 7.277 -1.382 1.00 94.50 89 HIS A O 1
ATOM 716 N N . TRP A 1 90 ? -3.063 7.483 -0.758 1.00 96.00 90 TRP A N 1
ATOM 717 C CA . TRP A 1 90 ? -3.276 8.490 0.267 1.00 96.00 90 TRP A CA 1
ATOM 718 C C . TRP A 1 90 ? -2.325 9.673 0.087 1.00 96.00 90 TRP A C 1
ATOM 720 O O . TRP A 1 90 ? -1.216 9.487 -0.418 1.00 96.00 90 TRP A O 1
ATOM 730 N N . PRO A 1 91 ? -2.716 10.884 0.526 1.00 95.81 91 PRO A N 1
ATOM 731 C CA . PRO A 1 91 ? -1.842 12.048 0.428 1.00 95.81 91 PRO A CA 1
ATOM 732 C C . PRO A 1 91 ? -0.583 11.936 1.292 1.00 95.81 91 PRO A C 1
ATOM 734 O O . PRO A 1 91 ? 0.449 12.459 0.902 1.00 95.81 91 PRO A O 1
ATOM 737 N N . SER A 1 92 ? -0.680 11.298 2.465 1.00 96.44 92 SER A N 1
ATOM 738 C CA . SER A 1 92 ? 0.444 11.050 3.376 1.00 96.44 92 SER A CA 1
ATOM 739 C C . SER A 1 92 ? 0.058 10.092 4.509 1.00 96.44 92 SER A C 1
ATOM 741 O O . SER A 1 92 ? -1.131 9.833 4.733 1.00 96.44 92 SER A O 1
ATOM 743 N N . THR A 1 93 ? 1.040 9.575 5.260 1.00 96.31 93 THR A N 1
ATOM 744 C CA . THR A 1 93 ? 0.769 8.710 6.427 1.00 96.31 93 THR A CA 1
ATOM 745 C C . THR A 1 93 ? 0.062 9.465 7.551 1.00 96.31 93 THR A C 1
ATOM 747 O O . THR A 1 93 ? -0.785 8.888 8.232 1.00 96.31 93 THR A O 1
ATOM 750 N N . SER A 1 94 ? 0.311 10.770 7.703 1.00 95.69 94 SER A N 1
ATOM 751 C CA . SER A 1 94 ? -0.424 11.608 8.659 1.00 95.69 94 SER A CA 1
ATOM 752 C C . SER A 1 94 ? -1.917 11.708 8.334 1.00 95.69 94 SER A C 1
ATOM 754 O O . SER A 1 94 ? -2.738 11.746 9.251 1.00 95.69 94 SER A O 1
ATOM 756 N N . VAL A 1 95 ? -2.289 11.727 7.048 1.00 95.81 95 VAL A N 1
ATOM 757 C CA . VAL A 1 95 ? -3.696 11.757 6.627 1.00 95.81 95 VAL A CA 1
ATOM 758 C C . VAL A 1 95 ? -4.370 10.425 6.933 1.00 95.81 95 VAL A C 1
ATOM 760 O O . VAL A 1 95 ? -5.463 10.439 7.489 1.00 95.81 95 VAL A O 1
ATOM 763 N N . ILE A 1 96 ? -3.701 9.296 6.669 1.00 95.56 96 ILE A N 1
ATOM 764 C CA . ILE A 1 96 ? -4.198 7.960 7.046 1.00 95.56 96 ILE A CA 1
ATOM 765 C C . ILE A 1 96 ? -4.474 7.907 8.551 1.00 95.56 96 ILE A C 1
ATOM 767 O O . ILE A 1 96 ? -5.585 7.588 8.974 1.00 95.56 96 ILE A O 1
ATOM 771 N N . TRP A 1 97 ? -3.486 8.292 9.362 1.00 95.06 97 TRP A N 1
ATOM 772 C CA . TRP A 1 97 ? -3.626 8.280 10.815 1.00 95.06 97 TRP A CA 1
ATOM 773 C C . TRP A 1 97 ? -4.787 9.161 11.293 1.00 95.06 97 TRP A C 1
ATOM 775 O O . TRP A 1 97 ? -5.598 8.717 12.107 1.00 95.06 97 TRP A O 1
ATOM 785 N N . LYS A 1 98 ? -4.916 10.386 10.756 1.00 93.12 98 LYS A N 1
ATOM 786 C CA . LYS A 1 98 ? -6.036 11.296 11.062 1.00 93.12 98 LYS A CA 1
ATOM 787 C C . LYS A 1 98 ? -7.384 10.697 10.667 1.00 93.12 98 LYS A C 1
ATOM 789 O O . LYS A 1 98 ? -8.344 10.845 11.419 1.00 93.12 98 LYS A O 1
ATOM 794 N N . SER A 1 99 ? -7.464 10.001 9.533 1.00 92.12 99 SER A N 1
ATOM 795 C CA . SER A 1 99 ? -8.683 9.307 9.110 1.00 92.12 99 SER A CA 1
ATOM 796 C C . SER A 1 99 ? -9.106 8.231 10.110 1.00 92.12 99 SER A C 1
ATOM 798 O O . SER A 1 99 ? -10.295 8.133 10.402 1.00 92.12 99 SER A O 1
ATOM 800 N N . PHE A 1 100 ? -8.164 7.510 10.727 1.00 92.19 100 PHE A N 1
ATOM 801 C CA . PHE A 1 100 ? -8.479 6.568 11.811 1.00 92.19 100 PHE A CA 1
ATOM 802 C C . PHE A 1 100 ? -8.957 7.240 13.104 1.00 92.19 100 PHE A C 1
ATOM 804 O O . PHE A 1 100 ? -9.645 6.609 13.906 1.00 92.19 100 PHE A O 1
ATOM 811 N N . GLN A 1 101 ? -8.639 8.522 13.310 1.00 89.81 101 GLN A N 1
ATOM 812 C CA . GLN A 1 101 ? -9.151 9.285 14.452 1.00 89.81 101 GLN A CA 1
ATOM 813 C C . GLN A 1 101 ? -10.591 9.777 14.242 1.00 89.81 101 GLN A C 1
ATOM 815 O O . GLN A 1 101 ? -11.224 10.215 15.204 1.00 89.81 101 GLN A O 1
ATOM 820 N N . ASN A 1 102 ? -11.116 9.725 13.012 1.00 88.19 102 ASN A N 1
ATOM 821 C CA . ASN A 1 102 ? -12.446 10.234 12.697 1.00 88.19 102 ASN A CA 1
ATOM 822 C C . ASN A 1 102 ? -13.529 9.424 13.445 1.00 88.19 102 ASN A C 1
ATOM 824 O O . ASN A 1 102 ? -13.591 8.203 13.274 1.00 88.19 102 ASN A O 1
ATOM 828 N N . PRO A 1 103 ? -14.415 10.069 14.231 1.00 86.94 103 PRO A N 1
ATOM 829 C CA . PRO A 1 103 ? -15.487 9.379 14.950 1.00 86.94 103 PRO A CA 1
ATOM 830 C C . PRO A 1 103 ? -16.399 8.540 14.051 1.00 86.94 103 PRO A C 1
ATOM 832 O O . PRO A 1 103 ? -16.748 7.429 14.428 1.00 86.94 103 PRO A O 1
ATOM 835 N N . ALA A 1 104 ? -16.728 9.020 12.848 1.00 82.94 104 ALA A N 1
ATOM 836 C CA . ALA A 1 104 ? -17.580 8.290 11.907 1.00 82.94 104 ALA A CA 1
ATOM 837 C C . ALA A 1 104 ? -16.894 7.020 11.374 1.00 82.94 104 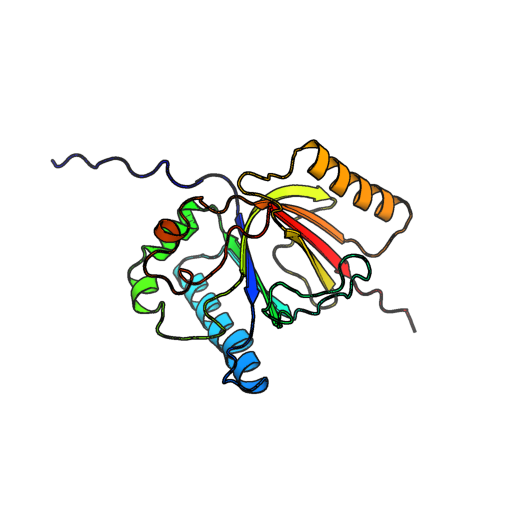ALA A C 1
ATOM 839 O O . ALA A 1 104 ? -17.535 5.982 11.195 1.00 82.94 104 ALA A O 1
ATOM 840 N N . TYR A 1 105 ? -15.573 7.079 11.167 1.00 83.38 105 TYR A N 1
ATOM 841 C CA . TYR A 1 105 ? -14.794 5.882 10.858 1.00 83.38 105 TYR A CA 1
ATOM 842 C C . TYR A 1 105 ? -14.805 4.925 12.050 1.00 83.38 105 TYR A C 1
ATOM 844 O O . TYR A 1 105 ? -15.155 3.767 11.887 1.00 83.38 105 TYR A O 1
ATOM 852 N N . ARG A 1 106 ? -14.505 5.402 13.262 1.00 83.81 106 ARG A N 1
ATOM 853 C CA . ARG A 1 106 ? -14.485 4.568 14.477 1.00 83.81 106 ARG A CA 1
ATOM 854 C C . ARG A 1 106 ? -15.827 3.926 14.802 1.00 83.81 106 ARG A C 1
ATOM 856 O O . ARG A 1 106 ? -15.860 2.810 15.300 1.00 83.81 106 ARG A O 1
ATOM 863 N N . GLU A 1 107 ? -16.926 4.611 14.510 1.00 82.31 107 GLU A N 1
ATOM 864 C CA . GLU A 1 107 ? -18.266 4.071 14.703 1.00 82.31 107 GLU A CA 1
ATOM 865 C C . GLU A 1 107 ? -18.538 2.879 13.781 1.00 82.31 107 GLU A C 1
ATOM 867 O O . GLU A 1 107 ? -19.322 2.005 14.137 1.00 82.31 107 GLU A O 1
ATOM 872 N N . THR A 1 108 ? -17.926 2.825 12.600 1.00 78.44 108 THR A N 1
ATOM 873 C CA . THR A 1 108 ? -18.197 1.792 11.587 1.00 78.44 108 THR A CA 1
ATOM 874 C C . THR A 1 108 ? -17.079 0.759 11.455 1.00 78.44 108 THR A C 1
ATOM 876 O O . THR A 1 108 ? -17.342 -0.384 11.077 1.00 78.44 108 THR A O 1
ATOM 879 N N . ALA A 1 109 ? -15.851 1.119 11.824 1.00 73.06 109 ALA A N 1
ATOM 880 C CA . ALA A 1 109 ? -14.696 0.239 11.860 1.00 73.06 109 ALA A CA 1
ATOM 881 C C . ALA A 1 109 ? -14.973 -0.952 12.784 1.00 73.06 109 ALA A C 1
ATOM 883 O O . ALA A 1 109 ? -15.467 -0.792 13.898 1.00 73.06 109 ALA A O 1
ATOM 884 N N . GLY A 1 110 ? -14.684 -2.168 12.323 1.00 73.12 110 GLY A N 1
ATOM 885 C CA . GLY A 1 110 ? -14.945 -3.373 13.119 1.00 73.12 110 GLY A CA 1
ATOM 886 C C . GLY A 1 110 ? -16.339 -3.972 12.949 1.00 73.12 110 GLY A C 1
ATOM 887 O O . GLY A 1 110 ? -16.492 -5.167 13.187 1.00 73.12 110 GLY A O 1
ATOM 888 N N . LYS A 1 111 ? -17.346 -3.202 12.506 1.00 81.44 111 LYS A N 1
ATOM 889 C CA . LYS A 1 111 ? -18.733 -3.702 12.384 1.00 81.44 111 LYS A CA 1
ATOM 890 C C . LYS A 1 111 ? -18.930 -4.687 11.234 1.00 81.44 111 LYS A C 1
ATOM 892 O O . LYS A 1 111 ? -19.863 -5.483 11.266 1.00 81.44 111 LYS A O 1
ATOM 897 N N . HIS A 1 112 ? -18.052 -4.641 10.237 1.00 78.69 112 HIS A N 1
ATOM 898 C CA . HIS A 1 112 ? -18.077 -5.535 9.090 1.00 78.69 112 HIS A CA 1
ATOM 899 C C . HIS A 1 112 ? -16.699 -6.165 8.905 1.00 78.69 112 HIS A C 1
ATOM 901 O O . HIS A 1 112 ? -15.683 -5.471 8.856 1.00 78.69 112 HIS A O 1
ATOM 907 N N . ILE A 1 113 ? -16.670 -7.490 8.833 1.00 85.94 113 ILE A N 1
ATOM 908 C CA . ILE A 1 113 ? -15.491 -8.267 8.454 1.00 85.94 113 ILE A CA 1
ATOM 909 C C . ILE A 1 113 ? -15.648 -8.550 6.965 1.00 85.94 113 ILE A C 1
ATOM 911 O O . ILE A 1 113 ? -16.739 -8.922 6.555 1.00 85.94 113 ILE A O 1
ATOM 915 N N . PHE A 1 114 ? -14.594 -8.357 6.172 1.00 88.25 114 PHE A N 1
ATOM 916 C CA . PHE A 1 114 ? -14.611 -8.609 4.719 1.00 88.25 114 PHE A CA 1
ATOM 917 C C . PHE A 1 114 ? -13.571 -9.645 4.282 1.00 88.25 114 PHE A C 1
ATOM 919 O O . PHE A 1 114 ? -13.593 -10.126 3.155 1.00 88.25 114 PHE A O 1
ATOM 926 N N . CYS A 1 115 ? -12.615 -9.933 5.159 1.00 91.94 115 CYS A N 1
ATOM 927 C CA . CYS A 1 115 ? -11.467 -10.803 4.957 1.00 91.94 115 CYS A CA 1
ATOM 928 C C . CYS A 1 115 ? -10.872 -11.109 6.340 1.00 91.94 115 CYS A C 1
ATOM 930 O O . CYS A 1 115 ? -11.370 -10.594 7.348 1.00 91.94 115 CYS A O 1
ATOM 932 N N . ARG A 1 116 ? -9.800 -11.903 6.405 1.00 92.38 116 ARG A N 1
ATOM 933 C CA . ARG A 1 116 ? -9.055 -12.078 7.662 1.00 92.38 116 ARG A CA 1
ATOM 934 C C . ARG A 1 116 ? -8.579 -10.732 8.230 1.00 92.38 116 ARG A C 1
ATOM 936 O O . ARG A 1 116 ? -8.459 -9.748 7.503 1.00 92.38 116 ARG A O 1
ATOM 943 N N . LEU A 1 117 ? -8.302 -10.672 9.529 1.00 91.44 117 LEU A N 1
ATOM 944 C CA . LEU A 1 117 ? -7.831 -9.442 10.189 1.00 91.44 117 LEU A CA 1
ATOM 945 C C . LEU A 1 117 ? -6.315 -9.432 10.448 1.00 91.44 117 LEU A C 1
ATOM 947 O O . LEU A 1 117 ? -5.764 -8.404 10.832 1.00 91.44 117 LEU A O 1
ATOM 951 N N . ASP A 1 118 ? -5.633 -10.545 10.185 1.00 91.94 118 ASP A N 1
ATOM 952 C CA . ASP A 1 118 ? -4.180 -10.715 10.281 1.00 91.94 118 ASP A CA 1
ATOM 953 C C . ASP A 1 118 ? -3.469 -10.472 8.937 1.00 91.94 118 ASP A C 1
ATOM 955 O O . ASP A 1 118 ? -2.473 -11.113 8.603 1.00 91.94 118 ASP A O 1
ATOM 959 N N . GLN A 1 119 ? -3.988 -9.519 8.155 1.00 92.00 119 GLN A N 1
ATOM 960 C CA . GLN A 1 119 ? -3.485 -9.218 6.814 1.00 92.00 119 GLN A CA 1
ATOM 961 C C . GLN A 1 119 ? -2.034 -8.743 6.823 1.00 92.00 119 GLN A C 1
ATOM 963 O O . GLN A 1 119 ? -1.534 -8.182 7.802 1.00 92.00 119 GLN A O 1
ATOM 968 N N . LYS A 1 120 ? -1.362 -8.920 5.686 1.00 93.69 120 LYS A N 1
ATOM 969 C CA . LYS A 1 120 ? 0.024 -8.487 5.487 1.00 93.69 120 LYS A CA 1
ATOM 970 C C . LYS A 1 120 ? 0.053 -7.319 4.524 1.00 93.69 120 LYS A C 1
ATOM 972 O O . LYS A 1 120 ? -0.788 -7.214 3.640 1.00 93.69 120 LYS A O 1
ATOM 977 N N . GLY A 1 121 ? 1.007 -6.420 4.675 1.00 94.94 121 GLY A N 1
ATOM 978 C CA . GLY A 1 121 ? 1.049 -5.259 3.801 1.00 94.94 121 GLY A CA 1
ATOM 979 C C . GLY A 1 121 ? 2.167 -4.304 4.134 1.00 94.94 121 GLY A C 1
ATOM 980 O O . GLY A 1 121 ? 3.062 -4.628 4.910 1.00 94.94 121 GLY A O 1
ATOM 981 N N . VAL A 1 122 ? 2.105 -3.132 3.513 1.00 96.94 122 VAL A N 1
ATOM 982 C CA . VAL A 1 122 ? 3.106 -2.081 3.671 1.00 96.94 122 VAL A CA 1
ATOM 983 C C . VAL A 1 122 ? 2.527 -0.727 3.266 1.00 96.94 122 VAL A C 1
ATOM 985 O O . VAL A 1 122 ? 1.833 -0.613 2.251 1.00 96.94 122 VAL A O 1
ATOM 988 N N . LEU A 1 123 ? 2.817 0.313 4.048 1.00 97.56 123 LEU A N 1
ATOM 989 C CA . LEU A 1 123 ? 2.665 1.698 3.608 1.00 97.56 123 LEU A CA 1
ATOM 990 C C . LEU A 1 123 ? 3.956 2.109 2.916 1.00 97.56 123 LEU A C 1
ATOM 992 O O . LEU A 1 123 ? 5.014 2.110 3.539 1.00 97.56 123 LEU A O 1
ATOM 996 N N . ALA A 1 124 ? 3.885 2.459 1.638 1.00 97.19 124 ALA A N 1
ATOM 997 C CA . ALA A 1 124 ? 5.079 2.708 0.850 1.00 97.19 124 ALA A CA 1
ATOM 998 C C . ALA A 1 124 ? 5.007 4.034 0.086 1.00 97.19 124 ALA A C 1
ATOM 1000 O O . ALA A 1 124 ? 3.949 4.433 -0.407 1.00 97.19 124 ALA A O 1
ATOM 1001 N N . LYS A 1 125 ? 6.157 4.702 -0.049 1.00 95.88 125 LYS A N 1
ATOM 1002 C CA . LYS A 1 125 ? 6.331 5.886 -0.904 1.00 95.88 125 LYS A CA 1
ATOM 1003 C C . LYS A 1 125 ? 7.059 5.518 -2.183 1.00 95.88 125 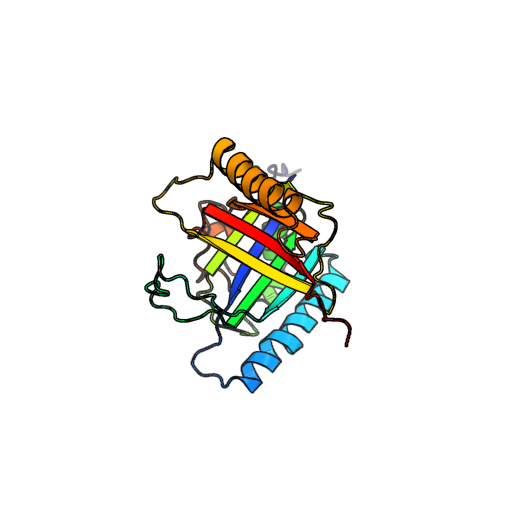LYS A C 1
ATOM 1005 O O . LYS A 1 125 ? 7.977 4.697 -2.175 1.00 95.88 125 LYS A O 1
ATOM 1010 N N . ARG A 1 126 ? 6.705 6.164 -3.287 1.00 94.69 126 ARG A N 1
ATOM 1011 C CA . ARG A 1 126 ? 7.385 5.947 -4.566 1.00 94.69 126 ARG A CA 1
ATOM 1012 C C . ARG A 1 126 ? 8.790 6.554 -4.530 1.00 94.69 126 ARG A C 1
ATOM 1014 O O . ARG A 1 126 ? 8.941 7.731 -4.222 1.00 94.69 126 ARG A O 1
ATOM 1021 N N . VAL A 1 127 ? 9.801 5.760 -4.878 1.00 95.69 127 VAL A N 1
ATOM 1022 C CA . VAL A 1 127 ? 11.224 6.164 -4.887 1.00 95.69 127 VAL A CA 1
ATOM 1023 C C . VAL A 1 127 ? 11.915 5.955 -6.235 1.00 95.69 127 VAL A C 1
ATOM 1025 O O . VAL A 1 127 ? 13.013 6.456 -6.441 1.00 95.69 127 VAL A O 1
ATOM 1028 N N . GLY A 1 128 ? 11.274 5.250 -7.167 1.00 94.00 128 GLY A N 1
ATOM 1029 C CA . GLY A 1 128 ? 11.767 5.053 -8.529 1.00 94.00 128 GLY A CA 1
ATOM 1030 C C . GLY A 1 128 ? 10.617 4.779 -9.489 1.00 94.00 128 GLY A C 1
ATOM 1031 O O . GLY A 1 128 ? 9.573 4.267 -9.076 1.00 94.00 128 GLY A O 1
ATOM 1032 N N . ALA A 1 129 ? 10.779 5.148 -10.757 1.00 93.25 129 ALA A N 1
ATOM 1033 C CA . ALA A 1 129 ? 9.767 4.930 -11.782 1.00 93.25 129 ALA A CA 1
ATOM 1034 C C . ALA A 1 129 ? 10.355 4.928 -13.197 1.00 93.25 129 ALA A C 1
ATOM 1036 O O . ALA A 1 129 ? 11.374 5.566 -13.455 1.00 93.25 129 ALA A O 1
ATOM 1037 N N . LEU A 1 130 ? 9.658 4.253 -14.109 1.00 88.00 130 LEU A N 1
ATOM 1038 C CA . LEU A 1 130 ? 9.853 4.317 -15.553 1.00 88.00 130 LEU A CA 1
ATOM 1039 C C . LEU A 1 130 ? 8.480 4.437 -16.232 1.00 88.00 130 LEU A C 1
ATOM 1041 O O . LEU A 1 130 ? 7.539 3.727 -15.872 1.00 88.00 130 LEU A O 1
ATOM 1045 N N . GLY A 1 131 ? 8.380 5.322 -17.224 1.00 80.19 131 GLY A N 1
ATOM 1046 C CA . GLY A 1 131 ? 7.115 5.663 -17.877 1.00 80.19 131 GLY A CA 1
ATOM 1047 C C . GLY A 1 131 ? 6.323 6.734 -17.121 1.00 80.19 131 GLY A C 1
ATOM 1048 O O . GLY A 1 131 ? 6.700 7.184 -16.036 1.00 80.19 131 GLY A O 1
ATOM 1049 N N . VAL A 1 132 ? 5.220 7.181 -17.720 1.00 67.81 132 VAL A N 1
ATOM 1050 C CA . VAL A 1 132 ? 4.339 8.178 -17.103 1.00 67.81 132 VAL A CA 1
ATOM 1051 C C . VAL A 1 132 ? 3.500 7.482 -16.033 1.00 67.81 132 VAL A C 1
ATOM 1053 O O . VAL A 1 132 ? 2.516 6.816 -16.341 1.00 67.81 132 VAL A O 1
ATOM 1056 N N . VAL A 1 133 ? 3.890 7.639 -14.764 1.00 61.41 133 VAL A N 1
ATOM 1057 C CA . VAL A 1 133 ? 3.116 7.138 -13.619 1.00 61.41 133 VAL A CA 1
ATOM 1058 C C . VAL A 1 133 ? 1.972 8.095 -13.291 1.00 61.41 133 VAL A C 1
ATOM 1060 O O . VAL A 1 133 ? 1.997 8.797 -12.278 1.00 61.41 133 VAL A O 1
ATOM 1063 N N . THR A 1 134 ? 0.980 8.159 -14.171 1.00 60.72 134 THR A N 1
ATOM 1064 C CA . THR A 1 134 ? -0.286 8.870 -13.920 1.00 60.72 134 THR A CA 1
ATOM 1065 C C . THR A 1 134 ? -1.418 7.912 -13.575 1.00 60.72 134 THR A C 1
ATOM 1067 O O . THR A 1 134 ? -2.457 8.337 -13.069 1.00 60.72 134 THR A O 1
ATOM 1070 N N . GLU A 1 135 ? -1.218 6.612 -13.794 1.00 59.88 135 GLU A N 1
ATOM 1071 C CA . GLU A 1 135 ? -2.253 5.613 -13.605 1.00 59.88 135 GLU A CA 1
ATOM 1072 C C . GLU A 1 135 ? -2.352 5.168 -12.149 1.00 59.88 135 GLU A C 1
ATOM 1074 O O . GLU A 1 135 ? -1.643 4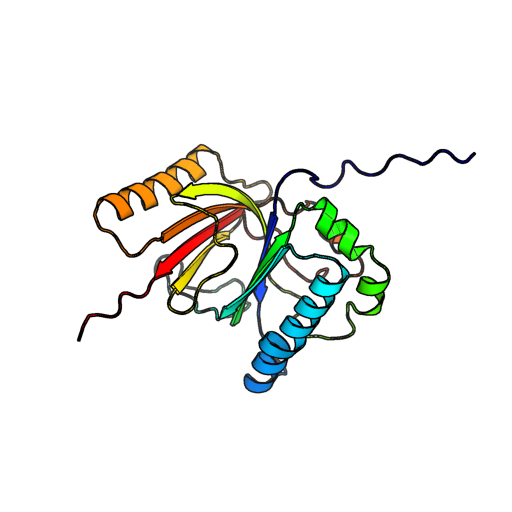.277 -11.663 1.00 59.88 135 GLU A O 1
ATOM 1079 N N . ARG A 1 136 ? -3.296 5.801 -11.449 1.00 66.69 136 ARG A N 1
ATOM 1080 C CA . ARG A 1 136 ? -3.822 5.285 -10.182 1.00 66.69 136 ARG A CA 1
ATOM 1081 C C . ARG A 1 136 ? -4.672 4.026 -10.417 1.00 66.69 136 ARG A C 1
ATOM 1083 O O . ARG A 1 136 ? -4.727 3.165 -9.547 1.00 66.69 136 ARG A O 1
ATOM 1090 N N . PHE A 1 137 ? -5.270 3.885 -11.601 1.00 62.91 137 PHE A N 1
ATOM 1091 C CA . PHE A 1 137 ? -6.129 2.765 -11.994 1.00 62.91 137 PHE A CA 1
ATOM 1092 C C . PHE A 1 137 ? -5.421 1.823 -12.965 1.00 62.91 137 PHE A C 1
ATOM 1094 O O . PHE A 1 137 ? -4.561 2.250 -13.721 1.00 62.91 137 PHE A O 1
ATOM 1101 N N . VAL A 1 138 ? -5.799 0.547 -12.968 1.00 69.75 138 VAL A N 1
ATOM 1102 C CA . VAL A 1 138 ? -5.416 -0.390 -14.032 1.00 69.75 138 VAL A CA 1
ATOM 1103 C C . VAL A 1 138 ? -6.622 -0.524 -14.953 1.00 69.75 138 VAL A C 1
ATOM 1105 O O . VAL A 1 138 ? -7.675 -0.989 -14.522 1.00 69.75 138 VAL A O 1
ATOM 1108 N N . GLU A 1 139 ? -6.501 -0.041 -16.189 1.00 70.44 139 GLU A N 1
ATOM 1109 C CA . GLU A 1 139 ? -7.590 -0.103 -17.172 1.00 70.44 139 GLU A CA 1
ATOM 1110 C C . GLU A 1 139 ? -7.936 -1.557 -17.544 1.00 70.44 139 GLU A C 1
ATOM 1112 O O . GLU A 1 139 ? -7.100 -2.460 -17.472 1.00 70.44 139 GLU A O 1
ATOM 1117 N N . HIS A 1 140 ? -9.180 -1.791 -17.973 1.00 65.25 140 HIS A N 1
ATOM 1118 C CA . HIS A 1 140 ? -9.619 -3.110 -18.435 1.00 65.25 140 HIS A CA 1
ATOM 1119 C C . HIS A 1 140 ? -8.736 -3.613 -19.591 1.00 65.25 140 HIS A C 1
ATOM 1121 O O . HIS A 1 140 ? -8.548 -2.915 -20.584 1.00 65.25 140 HIS A O 1
ATOM 1127 N N . GLY A 1 141 ? -8.231 -4.846 -19.478 1.00 64.62 141 GLY A N 1
ATOM 1128 C CA . GLY A 1 141 ? -7.307 -5.450 -20.452 1.00 64.62 141 GLY A CA 1
ATOM 1129 C C . GLY A 1 141 ? -5.820 -5.288 -20.108 1.00 64.62 141 GLY A C 1
ATOM 1130 O O . GLY A 1 141 ? -4.975 -5.913 -20.757 1.00 64.62 141 GLY A O 1
ATOM 1131 N N . ASN A 1 142 ? -5.511 -4.517 -19.063 1.00 79.81 142 ASN A N 1
ATOM 1132 C CA . ASN A 1 142 ? -4.178 -4.435 -18.480 1.00 79.81 142 ASN A CA 1
ATOM 1133 C C . ASN A 1 142 ? -4.032 -5.424 -17.318 1.00 79.81 142 ASN A C 1
ATOM 1135 O O . ASN A 1 142 ? -5.008 -5.816 -16.679 1.00 79.81 142 ASN A O 1
ATOM 1139 N N . PHE A 1 143 ? -2.795 -5.825 -17.047 1.00 83.12 143 PHE A N 1
ATOM 1140 C CA . PHE A 1 143 ? -2.425 -6.601 -15.871 1.00 83.12 143 PHE A CA 1
ATOM 1141 C C . PHE A 1 143 ? -1.451 -5.794 -15.016 1.00 83.12 143 PHE A C 1
ATOM 1143 O O . PHE A 1 143 ? -0.782 -4.876 -15.496 1.00 83.12 143 PHE A O 1
ATOM 1150 N N . VAL A 1 144 ? -1.371 -6.153 -13.740 1.00 88.25 144 VAL A N 1
ATOM 1151 C CA . VAL A 1 144 ? -0.396 -5.589 -12.814 1.00 88.25 144 VAL A CA 1
ATOM 1152 C C . VAL A 1 144 ? 0.368 -6.712 -12.136 1.00 88.25 144 VAL A C 1
ATOM 1154 O O . VAL A 1 144 ? -0.229 -7.681 -11.673 1.00 88.25 144 VAL A O 1
ATOM 1157 N N . ILE A 1 145 ? 1.687 -6.575 -12.075 1.00 89.88 145 ILE A N 1
ATOM 1158 C CA . ILE A 1 145 ? 2.565 -7.454 -11.308 1.00 89.88 145 ILE A CA 1
ATOM 1159 C C . ILE A 1 145 ? 3.048 -6.666 -10.097 1.00 89.88 145 ILE A C 1
ATOM 1161 O O . ILE A 1 145 ? 3.589 -5.566 -10.235 1.00 89.88 145 ILE A O 1
ATOM 1165 N N . HIS A 1 146 ? 2.848 -7.241 -8.913 1.00 92.19 146 HIS A N 1
ATOM 1166 C CA . HIS A 1 146 ? 3.404 -6.737 -7.665 1.00 92.19 146 HIS A CA 1
ATOM 1167 C C . HIS A 1 146 ? 4.491 -7.696 -7.185 1.00 92.19 146 HIS A C 1
ATOM 1169 O O . HIS A 1 146 ? 4.225 -8.881 -6.999 1.00 92.19 146 HIS A O 1
ATOM 1175 N N . VAL A 1 147 ? 5.702 -7.185 -6.967 1.00 92.75 147 VAL A N 1
ATOM 1176 C CA . VAL A 1 147 ? 6.805 -7.949 -6.369 1.00 92.75 147 VAL A CA 1
ATOM 1177 C C . VAL A 1 147 ? 7.085 -7.374 -4.991 1.00 92.75 147 VAL A C 1
ATOM 1179 O O . VAL A 1 147 ? 7.592 -6.259 -4.868 1.00 92.75 147 VAL A O 1
ATOM 1182 N N . PHE A 1 148 ? 6.734 -8.132 -3.956 1.00 92.44 148 PHE A N 1
ATOM 1183 C CA . PHE A 1 148 ? 6.947 -7.750 -2.564 1.00 92.44 148 PHE A CA 1
ATOM 1184 C C . PHE A 1 148 ? 8.320 -8.230 -2.088 1.00 92.44 148 PHE A C 1
ATOM 1186 O O . PHE A 1 148 ? 8.579 -9.431 -2.005 1.00 92.44 148 PHE A O 1
ATOM 1193 N N . HIS A 1 149 ? 9.197 -7.288 -1.745 1.00 92.88 149 HIS A N 1
ATOM 1194 C CA . HIS A 1 149 ? 10.535 -7.576 -1.231 1.00 92.88 149 HIS A CA 1
ATOM 1195 C C . HIS A 1 149 ? 10.475 -7.733 0.278 1.00 92.88 149 HIS A C 1
ATOM 1197 O O . HIS A 1 149 ? 10.162 -6.778 0.990 1.00 92.88 149 HIS A O 1
ATOM 1203 N N . ARG A 1 150 ? 10.735 -8.946 0.770 1.00 89.88 150 ARG A N 1
ATOM 1204 C CA . ARG A 1 150 ? 10.707 -9.244 2.206 1.00 89.88 150 ARG A CA 1
ATOM 1205 C C . ARG A 1 150 ? 11.869 -8.578 2.929 1.00 89.88 150 ARG A C 1
ATOM 1207 O O . ARG A 1 150 ? 12.971 -8.468 2.403 1.00 89.88 150 ARG A O 1
ATOM 1214 N N . ARG A 1 151 ? 11.596 -8.188 4.166 1.00 90.75 151 ARG A N 1
ATOM 1215 C CA . ARG A 1 151 ? 12.578 -7.703 5.126 1.00 90.75 151 ARG A CA 1
ATOM 1216 C C . ARG A 1 151 ? 13.376 -8.877 5.678 1.00 90.75 151 ARG A C 1
ATOM 1218 O O . ARG A 1 151 ? 12.789 -9.785 6.262 1.00 90.75 151 ARG A O 1
ATOM 1225 N N . GLY A 1 152 ? 14.694 -8.861 5.480 1.00 85.69 152 GLY A N 1
ATOM 1226 C CA . GLY A 1 152 ? 15.575 -9.922 5.980 1.00 85.69 152 GLY A CA 1
ATOM 1227 C C . GLY A 1 152 ? 15.892 -9.786 7.470 1.00 85.69 152 GLY A C 1
ATOM 1228 O O . GLY A 1 152 ? 16.019 -10.785 8.172 1.00 85.69 152 GLY A O 1
ATOM 1229 N N . ALA A 1 153 ? 15.995 -8.549 7.957 1.00 85.56 153 ALA A N 1
ATOM 1230 C CA . ALA A 1 153 ? 16.277 -8.229 9.352 1.00 85.56 153 ALA A CA 1
ATOM 1231 C C . ALA A 1 153 ? 15.621 -6.904 9.768 1.00 85.56 153 ALA A C 1
ATOM 1233 O O . ALA A 1 153 ? 15.231 -6.081 8.933 1.00 85.56 153 ALA A O 1
ATOM 1234 N N . GLU A 1 154 ? 15.510 -6.675 11.074 1.00 82.88 154 GLU A N 1
ATOM 1235 C CA . GLU A 1 154 ? 15.101 -5.371 11.592 1.00 82.88 154 GLU A CA 1
ATOM 1236 C C . GLU A 1 154 ? 16.083 -4.280 11.123 1.00 82.88 154 GLU A C 1
ATOM 1238 O O . GLU A 1 154 ? 17.296 -4.475 11.137 1.00 82.88 154 GLU A O 1
ATOM 1243 N N . GLY A 1 155 ? 15.554 -3.153 10.640 1.00 81.81 155 GLY A N 1
ATOM 1244 C CA . GLY A 1 155 ? 16.357 -2.058 10.078 1.00 81.81 155 GLY A CA 1
ATOM 1245 C C . GLY A 1 155 ? 16.827 -2.245 8.627 1.00 81.81 155 GLY A C 1
ATOM 1246 O O . GLY A 1 155 ? 17.428 -1.330 8.075 1.00 81.81 155 GLY A O 1
ATOM 1247 N N . ASP A 1 156 ? 16.540 -3.382 7.982 1.00 88.12 156 ASP A N 1
ATOM 1248 C CA . ASP A 1 156 ? 16.870 -3.604 6.566 1.00 88.12 156 ASP A CA 1
ATOM 1249 C C . ASP A 1 156 ? 16.114 -2.624 5.648 1.00 88.12 156 ASP A C 1
ATOM 1251 O O . ASP A 1 156 ? 14.887 -2.567 5.642 1.00 88.12 156 ASP A O 1
ATOM 1255 N N . GLU A 1 157 ? 16.813 -1.820 4.859 1.00 90.81 157 GLU A N 1
ATOM 1256 C CA . GLU A 1 157 ? 16.178 -0.838 3.986 1.00 90.81 157 GLU A CA 1
ATOM 1257 C C . GLU A 1 157 ? 16.742 -0.898 2.576 1.00 90.81 157 GLU A C 1
ATOM 1259 O O . GLU A 1 157 ? 17.948 -1.009 2.358 1.00 90.81 157 GLU A O 1
ATOM 1264 N N . VAL A 1 158 ? 15.861 -0.704 1.593 1.00 93.81 158 VAL A N 1
ATOM 1265 C CA . VAL A 1 158 ? 16.311 -0.534 0.214 1.00 93.81 158 VAL A CA 1
ATOM 1266 C C . VAL A 1 158 ? 17.118 0.760 0.071 1.00 93.81 158 VAL A C 1
ATOM 1268 O O . VAL A 1 158 ? 16.693 1.848 0.489 1.00 93.81 158 VAL A O 1
ATOM 1271 N N . SER A 1 159 ? 18.299 0.630 -0.536 1.00 95.19 159 SER A N 1
ATOM 1272 C CA . SER A 1 159 ? 19.211 1.737 -0.822 1.00 95.19 159 SER A CA 1
ATOM 1273 C C . SER A 1 159 ? 18.868 2.421 -2.148 1.00 95.19 159 SER A C 1
ATOM 1275 O O . SER A 1 159 ? 18.239 1.830 -3.027 1.00 95.19 159 SER A O 1
ATOM 1277 N N . ALA A 1 160 ? 19.326 3.663 -2.335 1.00 96.06 160 ALA A N 1
ATOM 1278 C CA . ALA A 1 160 ? 19.155 4.375 -3.605 1.00 96.06 160 ALA A CA 1
ATOM 1279 C C . ALA A 1 160 ? 19.785 3.610 -4.785 1.00 96.06 160 ALA A C 1
ATOM 1281 O O . ALA A 1 160 ? 19.156 3.460 -5.829 1.00 96.06 160 ALA A O 1
ATOM 1282 N N . ALA A 1 161 ? 20.979 3.038 -4.587 1.00 97.06 161 ALA A N 1
ATOM 1283 C CA . ALA A 1 161 ? 21.658 2.230 -5.599 1.00 97.06 161 ALA A CA 1
ATOM 1284 C C . ALA A 1 161 ? 20.851 0.980 -5.991 1.00 97.06 161 ALA A C 1
ATOM 1286 O O . ALA A 1 161 ? 20.801 0.623 -7.168 1.00 97.06 161 ALA A O 1
ATOM 1287 N N . TRP A 1 162 ? 20.183 0.337 -5.024 1.00 96.56 162 TRP A N 1
ATOM 1288 C CA . TRP A 1 162 ? 19.286 -0.783 -5.305 1.00 96.56 162 TRP A CA 1
ATOM 1289 C C . TRP A 1 162 ? 18.100 -0.333 -6.163 1.00 96.56 162 TRP A C 1
ATOM 1291 O O . TRP A 1 162 ? 17.849 -0.928 -7.210 1.00 96.56 162 TRP A O 1
ATOM 1301 N N . VAL A 1 163 ? 17.428 0.759 -5.776 1.00 96.88 163 VAL A N 1
ATOM 1302 C CA . VAL A 1 163 ? 16.284 1.320 -6.519 1.00 96.88 163 VAL A CA 1
ATOM 1303 C C . VAL A 1 163 ? 16.677 1.662 -7.957 1.00 96.88 163 VAL A C 1
ATOM 1305 O O . VAL A 1 163 ? 15.992 1.258 -8.898 1.00 96.88 163 VAL A O 1
ATOM 1308 N N . GLU A 1 164 ? 17.803 2.353 -8.148 1.00 96.62 164 GLU A N 1
ATOM 1309 C CA . GLU A 1 164 ? 18.329 2.671 -9.479 1.00 96.62 164 GLU A CA 1
ATOM 1310 C C . GLU A 1 164 ? 18.624 1.417 -10.303 1.00 96.62 164 GLU A C 1
ATOM 1312 O O . GLU A 1 164 ? 18.315 1.374 -11.495 1.00 96.62 164 GLU A O 1
ATOM 1317 N N . GLY A 1 165 ? 19.214 0.394 -9.680 1.00 96.81 165 GLY A N 1
ATOM 1318 C CA . GLY A 1 165 ? 19.488 -0.886 -10.324 1.00 96.81 165 GLY A CA 1
ATOM 1319 C C . GLY A 1 165 ? 18.212 -1.543 -10.848 1.00 96.81 165 GLY A C 1
ATOM 1320 O O . GLY A 1 165 ? 18.174 -1.968 -12.003 1.00 96.81 165 GLY A O 1
ATOM 1321 N N . ARG A 1 166 ? 17.143 -1.561 -10.042 1.00 95.88 166 ARG A N 1
ATOM 1322 C CA . ARG A 1 166 ? 15.842 -2.114 -10.446 1.00 95.88 166 ARG A CA 1
ATOM 1323 C C . ARG A 1 166 ? 15.227 -1.355 -11.623 1.00 95.88 166 ARG A C 1
ATOM 1325 O O . ARG A 1 166 ? 14.851 -1.974 -12.617 1.00 95.88 166 ARG A O 1
ATOM 1332 N N . VAL A 1 167 ? 15.222 -0.020 -11.570 1.00 95.00 167 VAL A N 1
ATOM 1333 C CA . VAL A 1 167 ? 14.734 0.822 -12.679 1.00 95.00 167 VAL A CA 1
ATOM 1334 C C . VAL A 1 167 ? 15.535 0.569 -13.963 1.00 95.00 167 VAL A C 1
ATOM 1336 O O . VAL A 1 167 ? 14.937 0.365 -15.019 1.00 95.00 167 VAL A O 1
ATOM 1339 N N . LYS A 1 168 ? 16.872 0.503 -13.883 1.00 94.94 168 LYS A N 1
ATOM 1340 C CA . LYS A 1 168 ? 17.754 0.231 -15.036 1.00 94.94 168 LYS A CA 1
ATOM 1341 C C . LYS A 1 168 ? 17.518 -1.151 -15.653 1.00 94.94 168 LYS A C 1
ATOM 1343 O O . LYS A 1 168 ? 17.619 -1.291 -16.871 1.00 94.94 168 LYS A O 1
ATOM 1348 N N . ILE A 1 169 ? 17.193 -2.168 -14.849 1.00 92.75 169 ILE A N 1
ATOM 1349 C CA . ILE A 1 169 ? 16.858 -3.511 -15.353 1.00 92.75 169 ILE A CA 1
ATOM 1350 C C . ILE A 1 169 ? 15.616 -3.447 -16.249 1.00 92.75 169 ILE A C 1
ATOM 1352 O O . ILE A 1 169 ? 15.661 -3.920 -17.389 1.00 92.75 169 ILE A O 1
ATOM 1356 N N . VAL A 1 170 ? 14.535 -2.829 -15.763 1.00 91.25 170 VAL A N 1
ATOM 1357 C CA . VAL A 1 170 ? 13.274 -2.717 -16.514 1.00 91.2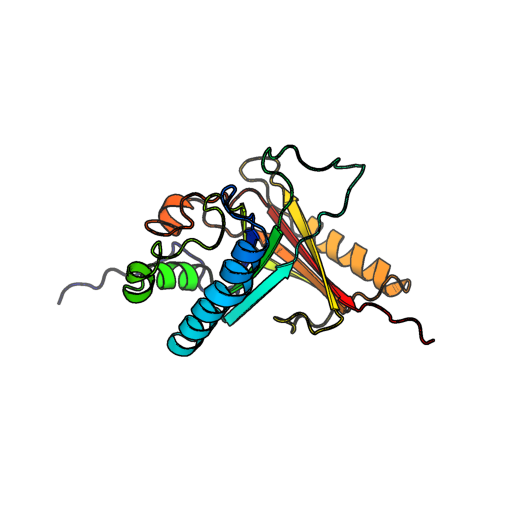5 170 VAL A CA 1
ATOM 1358 C C . VAL A 1 170 ? 13.433 -1.802 -17.729 1.00 91.25 170 VAL A C 1
ATOM 1360 O O . VAL A 1 170 ? 12.967 -2.125 -18.822 1.00 91.25 170 VAL A O 1
ATOM 1363 N N . GLU A 1 171 ? 14.175 -0.704 -17.594 1.00 91.06 171 GLU A N 1
ATOM 1364 C CA . GLU A 1 171 ? 14.522 0.171 -18.718 1.00 91.06 171 GLU A CA 1
ATOM 1365 C C . GLU A 1 171 ? 15.314 -0.579 -19.801 1.00 91.06 171 GLU A C 1
ATOM 1367 O O . GLU A 1 171 ? 15.025 -0.476 -20.993 1.00 91.06 171 GLU A O 1
ATOM 1372 N N . GLY A 1 172 ? 16.301 -1.384 -19.407 1.00 90.44 172 GLY A N 1
ATOM 1373 C CA . GLY A 1 172 ? 17.059 -2.209 -20.340 1.00 90.44 172 GLY A CA 1
ATOM 1374 C C . GLY A 1 172 ? 16.181 -3.245 -21.043 1.00 90.44 172 GLY A C 1
ATOM 1375 O O . GLY A 1 172 ? 16.338 -3.465 -22.244 1.00 90.44 172 GLY A O 1
ATOM 1376 N N . TRP A 1 173 ? 15.258 -3.879 -20.317 1.00 86.19 173 TRP A N 1
ATOM 1377 C CA . TRP A 1 173 ? 14.331 -4.858 -20.885 1.00 86.19 173 TRP A CA 1
ATOM 1378 C C . TRP A 1 173 ? 13.386 -4.223 -21.911 1.00 86.19 173 TRP A C 1
ATOM 1380 O O . TRP A 1 173 ? 13.328 -4.696 -23.047 1.00 86.19 173 TRP A O 1
ATOM 1390 N N . THR A 1 174 ? 12.754 -3.100 -21.567 1.00 84.62 174 THR A N 1
ATOM 1391 C CA . THR A 1 174 ? 11.855 -2.357 -22.470 1.00 84.62 174 THR A CA 1
ATOM 1392 C C . THR A 1 174 ? 12.566 -1.873 -23.736 1.00 84.62 174 THR A C 1
ATOM 1394 O O . THR A 1 174 ? 12.058 -2.076 -24.840 1.00 84.62 174 THR A O 1
ATOM 1397 N N . LYS A 1 175 ? 13.791 -1.334 -23.624 1.00 85.94 175 LYS A N 1
ATOM 1398 C CA . LYS A 1 175 ? 14.610 -0.915 -24.784 1.00 85.94 175 LYS A CA 1
ATOM 1399 C C . LYS A 1 175 ? 14.936 -2.055 -25.752 1.00 85.94 175 LYS A C 1
ATOM 1401 O O . LYS A 1 175 ? 15.107 -1.809 -26.941 1.00 85.94 175 LYS A O 1
ATOM 1406 N N . ARG A 1 176 ? 15.010 -3.300 -25.271 1.00 85.94 176 ARG A N 1
ATOM 1407 C CA . ARG A 1 176 ? 15.247 -4.493 -26.105 1.00 85.94 176 ARG A CA 1
ATOM 1408 C C . ARG A 1 176 ? 13.967 -5.067 -26.728 1.00 85.94 176 ARG A C 1
ATOM 1410 O O . ARG A 1 176 ? 13.994 -6.182 -27.236 1.00 85.94 176 ARG A O 1
ATOM 1417 N N . GLY A 1 177 ? 12.851 -4.338 -26.677 1.00 75.19 177 GLY A N 1
ATOM 1418 C CA . GLY A 1 177 ? 11.543 -4.832 -27.122 1.00 75.19 177 GLY A CA 1
ATOM 1419 C C . GLY A 1 177 ? 10.900 -5.811 -26.136 1.00 75.19 177 GLY A C 1
ATOM 1420 O O . GLY A 1 177 ? 9.986 -6.548 -26.504 1.00 75.19 177 GLY A O 1
ATOM 1421 N N . GLY A 1 178 ? 11.390 -5.845 -24.895 1.00 65.31 178 GLY A N 1
ATOM 1422 C CA . GLY A 1 178 ? 10.879 -6.696 -23.836 1.00 65.31 178 GLY A CA 1
ATOM 1423 C C . GLY A 1 178 ? 9.532 -6.214 -23.319 1.00 65.31 178 GLY A C 1
ATOM 1424 O O . GLY A 1 178 ? 9.468 -5.190 -22.649 1.00 65.31 178 GLY A O 1
ATOM 1425 N N . GLY A 1 179 ? 8.495 -6.998 -23.616 1.00 68.06 179 GLY A N 1
ATOM 1426 C CA . GLY A 1 179 ? 7.191 -6.974 -22.961 1.00 68.06 179 GLY A CA 1
ATOM 1427 C C . GLY A 1 179 ? 6.368 -5.683 -23.095 1.00 68.06 179 GLY A C 1
ATOM 1428 O O . GLY A 1 179 ? 6.858 -4.618 -23.459 1.00 68.06 179 GLY A O 1
ATOM 1429 N N . PRO A 1 180 ? 5.065 -5.757 -22.805 1.00 72.38 180 PRO A N 1
ATOM 1430 C CA . PRO A 1 180 ? 4.166 -4.615 -22.841 1.00 72.38 180 PRO A CA 1
ATOM 1431 C C . PRO A 1 180 ? 4.223 -3.795 -21.537 1.00 72.38 180 PRO A C 1
ATOM 1433 O O . PRO A 1 180 ? 3.172 -3.483 -20.993 1.00 72.38 180 PRO A O 1
ATOM 1436 N N . VAL A 1 181 ? 5.410 -3.452 -21.012 1.00 79.75 181 VAL A N 1
ATOM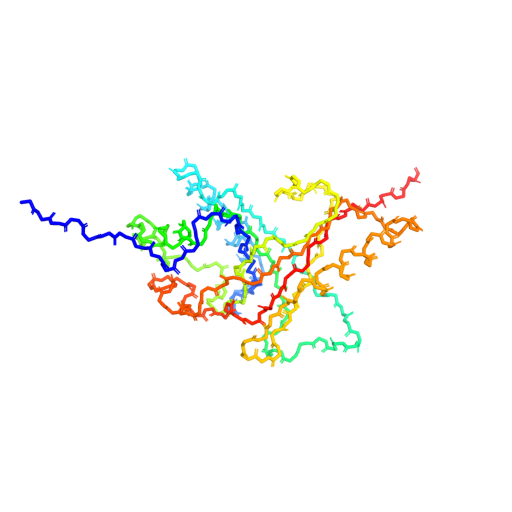 1437 C CA . VAL A 1 181 ? 5.519 -2.588 -19.815 1.00 79.75 181 VAL A CA 1
ATOM 1438 C C . VAL A 1 181 ? 5.114 -1.175 -20.187 1.00 79.75 181 VAL A C 1
ATOM 1440 O O . VAL A 1 181 ? 5.788 -0.498 -20.966 1.00 79.75 181 VAL A O 1
ATOM 1443 N N . ARG A 1 182 ? 4.004 -0.722 -19.617 1.00 82.44 182 ARG A N 1
ATOM 1444 C CA . ARG A 1 182 ? 3.525 0.651 -19.768 1.00 82.44 182 ARG A CA 1
ATOM 1445 C C . ARG A 1 182 ? 4.070 1.535 -18.656 1.00 82.44 182 ARG A C 1
ATOM 1447 O O . ARG A 1 182 ? 4.432 2.687 -18.895 1.00 82.44 182 ARG A O 1
ATOM 1454 N N . GLN A 1 183 ? 4.103 0.995 -17.444 1.00 88.62 183 GLN A N 1
ATOM 1455 C CA . GLN A 1 183 ? 4.477 1.742 -16.263 1.00 88.62 183 GLN A CA 1
ATOM 1456 C C . GLN A 1 183 ? 5.171 0.831 -15.266 1.00 88.62 183 GLN A C 1
ATOM 1458 O O . GLN A 1 183 ? 4.620 -0.185 -14.862 1.00 88.62 183 GLN A O 1
ATOM 1463 N N . TYR A 1 184 ? 6.326 1.265 -14.784 1.00 92.25 184 TYR A N 1
ATOM 1464 C CA . TYR A 1 184 ? 7.032 0.591 -13.710 1.00 92.25 184 TYR A CA 1
ATOM 1465 C C . TYR A 1 184 ? 7.317 1.562 -12.569 1.00 92.25 184 TYR A C 1
ATOM 1467 O O . TYR A 1 184 ? 7.609 2.740 -12.787 1.00 92.25 184 TYR A O 1
ATOM 1475 N N . SER A 1 185 ? 7.215 1.081 -11.333 1.00 94.38 185 SER A N 1
ATOM 1476 C CA . SER A 1 185 ? 7.477 1.881 -10.140 1.00 94.38 185 SER A CA 1
ATOM 1477 C C . SER A 1 185 ? 8.018 1.045 -8.988 1.00 94.38 185 SER A C 1
ATOM 1479 O O . SER A 1 185 ? 7.625 -0.104 -8.805 1.00 94.38 185 SER A O 1
ATOM 1481 N N . VAL A 1 186 ? 8.887 1.662 -8.192 1.00 96.75 186 VAL A N 1
ATOM 1482 C CA . VAL A 1 186 ? 9.443 1.110 -6.956 1.00 96.75 186 VAL A CA 1
ATOM 1483 C C . VAL A 1 186 ? 8.906 1.914 -5.783 1.00 96.75 186 VAL A C 1
ATOM 1485 O O . VAL A 1 186 ? 9.038 3.143 -5.749 1.00 96.75 186 VAL A O 1
ATOM 1488 N N . TRP A 1 187 ? 8.325 1.213 -4.818 1.00 96.81 187 TRP A N 1
ATOM 1489 C CA . TRP A 1 187 ? 7.724 1.775 -3.618 1.00 96.81 187 TRP A CA 1
ATOM 1490 C C . TRP A 1 187 ? 8.502 1.298 -2.394 1.00 96.81 187 TRP A C 1
ATOM 1492 O O . TRP A 1 187 ? 8.532 0.105 -2.125 1.00 96.81 187 TRP A O 1
ATOM 1502 N N . LYS A 1 188 ? 9.151 2.212 -1.669 1.00 96.75 188 LYS A N 1
ATOM 1503 C CA . LYS A 1 188 ? 9.918 1.924 -0.446 1.00 96.75 188 LYS A CA 1
ATOM 1504 C C . LYS A 1 188 ? 9.007 1.993 0.776 1.00 96.75 188 LYS A C 1
ATOM 1506 O O . LYS A 1 188 ? 8.229 2.942 0.886 1.00 96.75 188 LYS A O 1
ATOM 1511 N N . ASP A 1 189 ? 9.157 1.035 1.687 1.00 96.56 189 ASP A N 1
ATOM 1512 C CA . ASP A 1 189 ? 8.478 1.013 2.984 1.00 96.56 189 ASP A CA 1
ATOM 1513 C C . ASP A 1 189 ? 8.719 2.305 3.782 1.00 96.56 189 ASP A C 1
ATOM 1515 O O . ASP A 1 189 ? 9.843 2.800 3.892 1.00 96.56 189 ASP A O 1
ATOM 1519 N N . ILE A 1 190 ? 7.632 2.851 4.312 1.00 95.56 190 ILE A N 1
ATOM 1520 C CA . ILE A 1 190 ? 7.575 3.982 5.245 1.00 95.56 190 ILE A CA 1
ATOM 1521 C C . ILE A 1 190 ? 6.528 3.730 6.336 1.00 95.56 190 ILE A C 1
ATOM 1523 O O . ILE A 1 190 ? 5.986 4.668 6.926 1.00 95.56 190 ILE A O 1
ATOM 1527 N N . THR A 1 191 ? 6.196 2.462 6.568 1.00 95.31 191 THR A N 1
ATOM 1528 C CA . THR A 1 191 ? 5.299 2.041 7.635 1.00 95.31 191 THR A CA 1
ATOM 1529 C C . THR A 1 191 ? 5.867 2.520 8.972 1.00 95.31 191 THR A C 1
ATOM 1531 O O . THR A 1 191 ? 7.036 2.248 9.258 1.00 95.31 191 THR A O 1
ATOM 1534 N N . PRO A 1 192 ? 5.078 3.229 9.801 1.00 94.00 192 PRO A N 1
ATOM 1535 C CA . PRO A 1 192 ? 5.546 3.694 11.102 1.00 94.00 192 PRO A CA 1
ATOM 1536 C C . PRO A 1 192 ? 6.077 2.549 11.967 1.00 94.00 192 PRO A C 1
ATOM 1538 O O . PRO A 1 192 ? 5.507 1.459 11.970 1.00 94.00 192 PRO A O 1
ATOM 1541 N N . GLU A 1 193 ? 7.154 2.803 12.715 1.00 91.38 193 GLU A N 1
ATOM 1542 C CA . GLU A 1 193 ? 7.788 1.787 13.566 1.00 91.38 193 GLU A CA 1
ATOM 1543 C C . GLU A 1 193 ? 6.814 1.240 14.614 1.00 91.38 193 GLU A C 1
ATOM 1545 O O . GLU A 1 193 ? 6.644 0.024 14.729 1.00 91.38 193 GLU A O 1
ATOM 1550 N N . ASP A 1 194 ? 6.110 2.141 15.305 1.00 92.38 194 ASP A N 1
ATOM 1551 C CA . ASP A 1 194 ? 5.032 1.804 16.234 1.00 92.38 194 ASP A CA 1
ATOM 1552 C C . ASP A 1 194 ? 3.703 1.608 15.485 1.00 92.38 194 ASP A C 1
ATOM 1554 O O . ASP A 1 194 ? 2.791 2.442 15.498 1.00 92.38 194 ASP A O 1
ATOM 1558 N N . THR A 1 195 ? 3.613 0.479 14.782 1.00 93.81 195 THR A N 1
ATOM 1559 C CA . THR A 1 195 ? 2.388 0.060 14.080 1.00 93.81 195 THR A CA 1
ATOM 1560 C C . THR A 1 195 ? 1.197 -0.106 15.025 1.00 93.81 195 THR A C 1
ATOM 1562 O O . THR A 1 195 ? 0.070 0.197 14.632 1.00 93.81 195 THR A O 1
ATOM 1565 N N . GLY A 1 196 ? 1.436 -0.525 16.273 1.00 92.94 196 GLY A N 1
ATOM 1566 C CA . GLY A 1 196 ? 0.397 -0.695 17.288 1.00 92.94 196 GLY A CA 1
ATOM 1567 C C . GLY A 1 196 ? -0.271 0.629 17.645 1.00 92.94 196 GLY A C 1
ATOM 1568 O O . GLY A 1 196 ? -1.499 0.711 17.665 1.00 92.94 196 GLY A O 1
ATOM 1569 N N . ALA A 1 197 ? 0.513 1.691 17.848 1.00 92.69 197 ALA A N 1
ATOM 1570 C CA . ALA A 1 197 ? -0.024 3.032 18.052 1.00 92.69 197 ALA A CA 1
ATOM 1571 C C . ALA A 1 197 ? -0.670 3.607 16.784 1.00 92.69 197 ALA A C 1
ATOM 1573 O O . ALA A 1 197 ? -1.709 4.267 16.874 1.00 92.69 197 ALA A O 1
ATOM 1574 N N . PHE A 1 198 ? -0.088 3.360 15.605 1.00 94.44 198 PHE A N 1
ATOM 1575 C CA . PHE A 1 198 ? -0.618 3.879 14.341 1.00 94.44 198 PHE A CA 1
ATOM 1576 C C . PHE A 1 198 ? -2.002 3.311 14.003 1.00 94.44 198 PHE A C 1
ATOM 1578 O O . PHE A 1 198 ? -2.895 4.063 13.610 1.00 94.44 198 PHE A O 1
ATOM 1585 N N . PHE A 1 199 ? -2.187 2.001 14.187 1.00 93.62 199 PHE A N 1
ATOM 1586 C CA . PHE A 1 199 ? -3.428 1.284 13.884 1.00 93.62 199 PHE A CA 1
ATOM 1587 C C . PHE A 1 199 ? -4.343 1.082 15.090 1.00 93.62 199 PHE A C 1
ATOM 1589 O O . PHE A 1 199 ? -5.346 0.376 14.971 1.00 93.62 199 PHE A O 1
ATOM 1596 N N . LYS A 1 200 ? -4.029 1.699 16.231 1.00 91.06 200 LYS A N 1
ATOM 1597 C CA . LYS A 1 200 ? -4.782 1.540 17.473 1.00 91.06 200 LYS A CA 1
ATOM 1598 C C . LYS A 1 200 ? -6.285 1.736 17.257 1.00 91.06 200 LYS A C 1
ATOM 1600 O O . LYS A 1 200 ? -6.713 2.694 16.612 1.00 91.06 200 LYS A O 1
ATOM 1605 N N . ASP A 1 201 ? -7.073 0.835 17.841 1.00 88.38 201 ASP A N 1
ATOM 1606 C CA . ASP A 1 201 ? -8.540 0.829 17.782 1.00 88.38 201 ASP A CA 1
ATOM 1607 C C . ASP A 1 201 ? -9.097 0.669 16.352 1.00 88.38 201 ASP A C 1
ATOM 1609 O O . ASP A 1 201 ? -10.231 1.048 16.061 1.00 88.38 201 ASP A O 1
ATOM 1613 N N . THR A 1 202 ? -8.306 0.089 15.443 1.00 90.69 202 THR A N 1
ATOM 1614 C CA . THR A 1 202 ? -8.744 -0.276 14.090 1.00 90.69 202 THR A CA 1
ATOM 1615 C C . THR A 1 202 ? -8.651 -1.785 13.862 1.00 90.69 202 THR A C 1
ATOM 1617 O O . THR A 1 202 ? -7.892 -2.491 14.531 1.00 90.69 202 THR A O 1
ATOM 1620 N N . GLN A 1 203 ? -9.366 -2.280 12.848 1.00 90.06 203 GLN A N 1
ATOM 1621 C CA . GLN A 1 203 ? -9.277 -3.675 12.391 1.00 90.06 203 GLN A CA 1
ATOM 1622 C C . GLN A 1 203 ? -7.881 -4.071 11.883 1.00 90.06 203 GLN A C 1
ATOM 1624 O O . GLN A 1 203 ? -7.597 -5.255 11.752 1.00 90.06 203 GLN A O 1
ATOM 1629 N N . PHE A 1 204 ? -7.001 -3.101 11.629 1.00 92.69 204 PHE A N 1
ATOM 1630 C CA . PHE A 1 204 ? -5.651 -3.329 11.122 1.00 92.69 204 PHE A CA 1
ATOM 1631 C C . PHE A 1 204 ? -4.633 -3.641 12.228 1.00 92.69 204 PHE A C 1
ATOM 1633 O O . PHE A 1 204 ? -3.500 -3.997 11.923 1.00 92.69 204 PHE A O 1
ATOM 1640 N N . THR A 1 205 ? -5.022 -3.556 13.505 1.00 91.88 205 THR A N 1
ATOM 1641 C CA . THR A 1 205 ? -4.127 -3.825 14.648 1.00 91.88 205 THR A CA 1
ATOM 1642 C C . THR A 1 205 ? -3.559 -5.252 14.634 1.00 91.88 205 THR A C 1
ATOM 1644 O O . THR A 1 205 ? -2.444 -5.466 15.095 1.00 91.88 205 THR A O 1
ATOM 1647 N N . GLY A 1 206 ? -4.304 -6.225 14.095 1.00 90.50 206 GLY A N 1
ATOM 1648 C CA . GLY A 1 206 ? -3.858 -7.621 13.989 1.00 90.50 206 GLY A CA 1
ATOM 1649 C C . GLY A 1 206 ? -2.931 -7.911 12.805 1.00 90.50 206 GLY A C 1
ATOM 1650 O O . GLY A 1 206 ? -2.405 -9.017 12.709 1.00 90.50 206 GLY A O 1
ATOM 1651 N N . GLY A 1 207 ? -2.742 -6.951 11.897 1.00 92.12 207 GLY A N 1
ATOM 1652 C CA . GLY A 1 207 ? -1.977 -7.146 10.669 1.00 92.12 207 GLY A CA 1
ATOM 1653 C C . GLY A 1 207 ? -0.461 -7.035 10.845 1.00 92.12 207 GLY A C 1
ATOM 1654 O O . GLY A 1 207 ? 0.049 -6.436 11.790 1.00 92.12 207 GLY A O 1
ATOM 1655 N N . SER A 1 208 ? 0.274 -7.584 9.878 1.00 93.19 208 SER A N 1
ATOM 1656 C CA . SER A 1 208 ? 1.736 -7.515 9.808 1.00 93.19 208 SER A CA 1
ATOM 1657 C C . SER A 1 208 ? 2.189 -6.536 8.722 1.00 93.19 208 SER A C 1
ATOM 1659 O O . SER A 1 208 ? 2.219 -6.864 7.534 1.00 93.19 208 SER A O 1
ATOM 1661 N N . TRP A 1 209 ? 2.569 -5.325 9.137 1.00 95.12 209 TRP A N 1
ATOM 1662 C CA . TRP A 1 209 ? 2.765 -4.186 8.223 1.00 95.12 209 TRP A CA 1
ATOM 1663 C C . TRP A 1 209 ? 4.224 -3.841 7.896 1.00 95.12 209 TRP A C 1
ATOM 1665 O O . TRP A 1 209 ? 4.477 -3.046 6.999 1.00 95.12 209 TRP A O 1
ATOM 1675 N N . ARG A 1 210 ? 5.195 -4.422 8.612 1.00 92.94 210 ARG A N 1
ATOM 1676 C CA . ARG A 1 210 ? 6.640 -4.159 8.423 1.00 92.94 210 ARG A CA 1
ATOM 1677 C C . ARG A 1 210 ? 7.402 -5.337 7.808 1.00 92.94 210 ARG A C 1
ATOM 1679 O O . ARG A 1 210 ? 8.628 -5.376 7.856 1.00 92.94 210 ARG A O 1
ATOM 1686 N N . LEU A 1 211 ? 6.690 -6.304 7.228 1.00 91.38 211 LEU A N 1
ATOM 1687 C CA . LEU A 1 211 ? 7.292 -7.508 6.638 1.00 91.38 211 LEU A CA 1
ATOM 1688 C C . LEU A 1 211 ? 8.024 -7.249 5.320 1.00 91.38 211 LEU A C 1
ATOM 1690 O O . LEU A 1 211 ? 8.852 -8.065 4.913 1.00 91.38 211 LEU A O 1
ATOM 1694 N N . PHE A 1 212 ? 7.721 -6.142 4.647 1.00 94.44 212 PHE A N 1
ATOM 1695 C CA . PHE A 1 212 ? 8.281 -5.807 3.345 1.00 94.44 212 PHE A CA 1
ATOM 1696 C C . PHE A 1 212 ? 9.127 -4.536 3.426 1.00 94.44 212 PHE A C 1
ATOM 1698 O O . PHE A 1 212 ? 8.787 -3.606 4.151 1.00 94.44 212 PHE A O 1
ATOM 1705 N N . THR A 1 213 ? 10.228 -4.493 2.676 1.00 96.31 213 THR A N 1
ATOM 1706 C CA . THR A 1 213 ? 11.102 -3.312 2.542 1.00 96.31 213 THR A CA 1
ATOM 1707 C C . THR A 1 213 ? 10.740 -2.476 1.321 1.00 96.31 213 THR A C 1
ATOM 1709 O O . THR A 1 213 ? 10.951 -1.259 1.308 1.00 96.31 213 THR A O 1
ATOM 1712 N N . ALA A 1 214 ? 10.182 -3.117 0.292 1.00 97.00 214 ALA A N 1
ATOM 1713 C CA . ALA A 1 214 ? 9.717 -2.461 -0.915 1.00 97.00 214 ALA A CA 1
ATOM 1714 C C . ALA A 1 214 ? 8.669 -3.288 -1.672 1.00 97.00 214 ALA A C 1
ATOM 1716 O O . ALA A 1 214 ? 8.554 -4.502 -1.498 1.00 97.00 214 ALA A O 1
ATOM 1717 N N . VAL A 1 215 ? 7.952 -2.618 -2.571 1.00 96.62 215 VAL A N 1
ATOM 1718 C CA . VAL A 1 215 ? 7.078 -3.224 -3.577 1.00 96.62 215 VAL A CA 1
ATOM 1719 C C . VAL A 1 215 ? 7.472 -2.684 -4.946 1.00 96.62 215 VAL A C 1
ATOM 1721 O O . VAL A 1 215 ? 7.476 -1.471 -5.166 1.00 96.62 215 VAL A O 1
ATOM 1724 N N . GLU A 1 216 ? 7.800 -3.568 -5.883 1.00 95.62 216 GLU A N 1
ATOM 1725 C CA . GLU A 1 216 ? 7.821 -3.205 -7.300 1.00 95.62 216 GLU A CA 1
ATOM 1726 C C . GLU A 1 216 ? 6.418 -3.381 -7.871 1.00 95.62 216 GLU A C 1
ATOM 1728 O O . GLU A 1 216 ? 5.747 -4.374 -7.593 1.00 95.62 216 GLU A O 1
ATOM 1733 N N . ARG A 1 217 ? 5.980 -2.417 -8.675 1.00 93.06 217 ARG A N 1
ATOM 1734 C CA . ARG A 1 217 ? 4.690 -2.448 -9.357 1.00 93.06 217 ARG A CA 1
ATOM 1735 C C . ARG A 1 217 ? 4.898 -2.182 -10.839 1.00 93.06 217 ARG A C 1
ATOM 1737 O O . ARG A 1 217 ? 5.326 -1.083 -11.203 1.00 93.06 217 ARG A O 1
ATOM 1744 N N . ASP A 1 218 ? 4.560 -3.174 -11.652 1.00 90.62 218 ASP A N 1
ATOM 1745 C CA . ASP A 1 218 ? 4.613 -3.145 -13.114 1.00 90.62 218 ASP A CA 1
ATOM 1746 C C . ASP A 1 218 ? 3.193 -3.247 -13.681 1.00 90.62 218 ASP A C 1
ATOM 1748 O O . ASP A 1 218 ? 2.454 -4.162 -13.326 1.00 90.62 218 ASP A O 1
ATOM 1752 N N . ILE A 1 219 ? 2.798 -2.295 -14.523 1.00 88.44 219 ILE A N 1
ATOM 1753 C CA . ILE A 1 219 ? 1.543 -2.319 -15.273 1.00 88.44 219 ILE A CA 1
ATOM 1754 C C . ILE A 1 219 ? 1.877 -2.574 -16.735 1.00 88.44 219 ILE A C 1
ATOM 1756 O O . ILE A 1 219 ? 2.588 -1.785 -17.370 1.00 88.44 219 ILE A O 1
ATOM 1760 N N . GLY A 1 220 ? 1.270 -3.620 -17.288 1.00 85.94 220 GLY A N 1
ATOM 1761 C CA . GLY A 1 220 ? 1.350 -3.927 -18.706 1.00 85.94 220 GLY A CA 1
ATOM 1762 C C . GLY A 1 220 ? -0.000 -4.235 -19.332 1.00 85.94 220 GLY A C 1
ATOM 1763 O O . GLY A 1 220 ? -1.021 -4.292 -18.654 1.00 85.94 220 GLY A O 1
ATOM 1764 N N . TYR A 1 221 ? -0.015 -4.424 -20.648 1.00 78.06 221 TYR A N 1
ATOM 1765 C CA . TYR A 1 221 ? -1.216 -4.784 -21.407 1.00 78.06 221 TYR A CA 1
ATOM 1766 C C . TYR A 1 221 ? -1.106 -6.199 -21.965 1.00 78.06 221 TYR A C 1
ATOM 1768 O O . TYR A 1 221 ? -0.037 -6.624 -22.397 1.00 78.06 221 TYR A O 1
ATOM 1776 N N . ILE A 1 222 ? -2.211 -6.939 -22.024 1.00 69.44 222 ILE A N 1
ATOM 1777 C CA . ILE A 1 222 ? -2.214 -8.204 -22.762 1.00 69.44 222 ILE A CA 1
ATOM 1778 C C . ILE A 1 222 ? -2.258 -7.857 -24.254 1.00 69.44 222 ILE A C 1
ATOM 1780 O O . ILE A 1 222 ? -3.256 -7.324 -24.745 1.00 69.44 222 ILE A O 1
ATOM 1784 N N . ARG A 1 223 ? -1.187 -8.150 -25.005 1.00 61.91 223 ARG A N 1
ATOM 1785 C CA . ARG A 1 223 ? -1.258 -8.126 -26.473 1.00 61.91 223 ARG A CA 1
ATOM 1786 C C . ARG A 1 223 ? -2.246 -9.205 -26.901 1.00 61.91 223 ARG A C 1
ATOM 1788 O O . ARG A 1 223 ? -1.909 -10.382 -26.885 1.00 61.91 223 ARG A O 1
ATOM 1795 N N . ARG A 1 224 ? -3.462 -8.814 -27.289 1.00 56.19 224 ARG A N 1
ATOM 1796 C CA . ARG A 1 224 ? -4.305 -9.699 -28.094 1.00 56.19 224 ARG A CA 1
ATOM 1797 C C . ARG A 1 224 ? -3.601 -9.864 -29.432 1.00 56.19 224 ARG A C 1
ATOM 1799 O O . ARG A 1 224 ? -3.400 -8.876 -30.141 1.00 56.19 224 ARG A O 1
ATOM 1806 N N . GLU A 1 225 ? -3.172 -11.082 -29.743 1.00 47.75 225 GLU A N 1
ATOM 1807 C CA . GLU A 1 225 ? -2.747 -11.410 -31.098 1.00 47.75 225 GLU A CA 1
ATOM 1808 C C . GLU A 1 225 ? -3.894 -11.030 -32.040 1.00 47.75 225 GLU A C 1
ATOM 1810 O O . GLU A 1 225 ? -5.054 -11.373 -31.796 1.00 47.75 225 GLU A O 1
ATOM 1815 N N . ARG A 1 226 ? -3.585 -10.227 -33.064 1.00 41.38 226 ARG A N 1
ATOM 1816 C CA . ARG A 1 226 ? -4.529 -9.967 -34.150 1.00 41.38 226 ARG A CA 1
ATOM 1817 C C . ARG A 1 226 ? -4.789 -11.316 -34.814 1.00 41.38 226 ARG A C 1
ATOM 1819 O O . ARG A 1 226 ? -3.886 -11.848 -35.452 1.00 41.38 226 ARG A O 1
ATOM 1826 N N . THR A 1 227 ? -5.977 -11.859 -34.581 1.00 39.16 227 THR A N 1
ATOM 1827 C CA . THR A 1 227 ? -6.551 -12.925 -35.403 1.00 39.16 227 THR A CA 1
ATOM 1828 C C . THR A 1 227 ? -6.985 -12.349 -36.741 1.00 39.16 227 THR A C 1
ATOM 1830 O O . THR A 1 227 ? -7.364 -11.153 -36.771 1.00 39.16 227 THR A O 1
#